Protein AF-A0A9E3VLT9-F1 (afdb_monomer_lite)

pLDDT: mean 79.25, std 14.58, range [33.59, 95.88]

Foldseek 3Di:
DDDDPPPPPPVVLVLVLLVVLCVVLVFDSVLLVLLLCLQCVPPVPQREDALVVSVLSSQLSCLAPDPDDSLVVCVVRNHFFLLSSLSSVVSCVVSVSHPYHDVHDSCVSPPCDGSVCVVVSCVVVVRHHPPCVLLVQLVVLLVQLVVQLVCCVVVVDP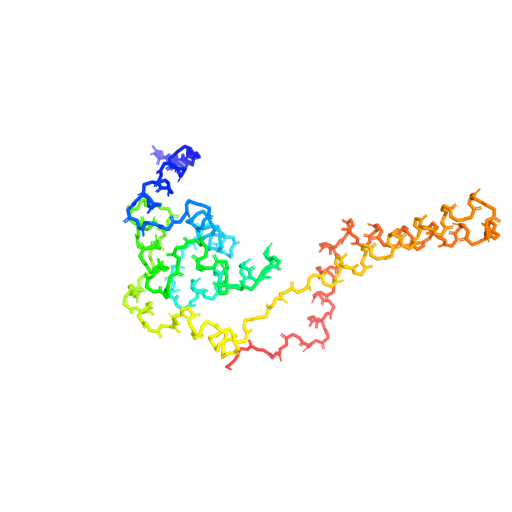VVSNVVSVVSNVSSVCSVVCVVVVVVVVVVVCVVVVVPPDDDD

Secondary structure (DSSP, 8-state):
----------HHHHHHHHHHHHHHH---HHHHHHHHHHHHHHTTT--EE-HHHHHHHHHHHHHHH-SS-HHHHHHHTT--BHHHHHHHHHHHHHTTSSEEPTT--GGGGTTS-BTTTHHHHHHHTT------HHHHHHHHHHHHHHHHHHHHHTTSS-HHHHHHHHHHHHHHHHHHHHHHHHHHHHHHHHHHTTTT-----

Sequence (201 aa):
MSTEDTDNKDPNRTIKAWAEISDRTGIKFKMVRHIHRSIIRERKKEVKVNSKNASNLIIIDLLNNDNGAVKNILSHNGITSSNDFGNVIRLLCEKGLLLREEGDDYDDFNGLFNLDTIEEYIIKNNLTKDRDWFKIISNSFYYIGCAIVVLSYSIQIPNKFGLMGWIIGMIGWILLTFKSKIESKWKEILNKMGITKARTS

Structure (mmCIF, N/CA/C/O backbone):
data_AF-A0A9E3VLT9-F1
#
_entry.id   AF-A0A9E3VLT9-F1
#
loop_
_atom_site.group_PDB
_atom_site.id
_atom_site.type_symbol
_atom_site.label_atom_id
_atom_site.label_alt_id
_atom_site.label_comp_id
_atom_site.label_asym_id
_atom_site.label_entity_id
_atom_site.label_seq_id
_atom_site.pdbx_PDB_ins_code
_atom_site.Cartn_x
_atom_site.Cartn_y
_atom_site.Cartn_z
_atom_site.occupancy
_atom_site.B_iso_or_equiv
_atom_site.auth_seq_id
_atom_site.auth_comp_id
_atom_site.auth_asym_id
_atom_site.auth_atom_id
_atom_site.pdbx_PDB_model_num
ATOM 1 N N . MET A 1 1 ? 12.087 -19.753 35.008 1.00 33.59 1 MET A N 1
ATOM 2 C CA . MET A 1 1 ? 11.272 -20.974 34.829 1.00 33.59 1 MET A CA 1
ATOM 3 C C . MET A 1 1 ? 9.840 -20.495 34.604 1.00 33.59 1 MET A C 1
ATOM 5 O O . MET A 1 1 ? 9.150 -20.195 35.561 1.00 33.59 1 MET A O 1
ATOM 9 N N . SER A 1 2 ? 9.599 -19.886 33.441 1.00 37.06 2 SER A N 1
ATOM 10 C CA . SER A 1 2 ? 9.098 -20.487 32.187 1.00 37.06 2 SER A CA 1
ATOM 11 C C . SER A 1 2 ? 7.572 -20.582 32.165 1.00 37.06 2 SER A C 1
ATOM 13 O O . SER A 1 2 ? 7.001 -21.515 32.715 1.00 37.06 2 SER A O 1
ATOM 15 N N . THR A 1 3 ? 6.955 -19.625 31.481 1.00 34.03 3 THR A N 1
ATOM 16 C CA . THR A 1 3 ? 5.813 -19.830 30.575 1.00 34.03 3 THR A CA 1
ATOM 17 C C . THR A 1 3 ? 6.023 -18.807 29.453 1.00 34.03 3 THR A C 1
ATOM 19 O O . THR A 1 3 ? 5.783 -17.625 29.623 1.00 34.03 3 THR A O 1
ATOM 22 N N . GLU A 1 4 ? 6.913 -19.108 28.508 1.00 35.84 4 GLU A N 1
ATOM 23 C CA . GLU A 1 4 ? 6.498 -19.494 27.151 1.00 35.84 4 GLU A CA 1
ATOM 24 C C . GLU A 1 4 ? 5.461 -18.529 26.553 1.00 35.84 4 GLU A C 1
ATOM 26 O O . GLU A 1 4 ? 4.288 -18.865 26.391 1.00 35.84 4 GLU A O 1
ATOM 31 N N . ASP A 1 5 ? 5.943 -17.342 26.166 1.00 34.38 5 ASP A N 1
ATOM 32 C CA . ASP A 1 5 ? 5.364 -16.519 25.102 1.00 34.38 5 ASP A CA 1
ATOM 33 C C . ASP A 1 5 ? 5.386 -17.322 23.797 1.00 34.38 5 ASP A C 1
ATOM 35 O O . ASP A 1 5 ? 6.266 -17.203 22.940 1.00 34.38 5 ASP A O 1
ATOM 39 N N . THR A 1 6 ? 4.407 -18.206 23.659 1.00 37.56 6 THR A N 1
ATOM 40 C CA . THR A 1 6 ? 4.071 -18.818 22.384 1.00 37.56 6 THR A CA 1
ATOM 41 C C . THR A 1 6 ? 3.370 -17.755 21.545 1.00 37.56 6 THR A C 1
ATOM 43 O O . THR A 1 6 ? 2.146 -17.643 21.518 1.00 37.56 6 THR A O 1
ATOM 46 N N . ASP A 1 7 ? 4.187 -16.959 20.847 1.00 40.97 7 ASP A N 1
ATOM 47 C CA . ASP A 1 7 ? 3.833 -16.114 19.701 1.00 40.97 7 ASP A CA 1
ATOM 48 C C . ASP A 1 7 ? 3.322 -17.030 18.567 1.00 40.97 7 ASP A C 1
ATOM 50 O O . ASP A 1 7 ? 3.965 -17.254 17.539 1.00 40.97 7 ASP A O 1
ATOM 54 N N . ASN A 1 8 ? 2.172 -17.666 18.805 1.00 41.34 8 ASN A N 1
ATOM 55 C CA . ASN A 1 8 ? 1.509 -18.574 17.890 1.00 41.34 8 ASN A CA 1
ATOM 56 C C . ASN A 1 8 ? 0.770 -17.721 16.857 1.00 41.34 8 ASN A C 1
ATOM 58 O O . ASN A 1 8 ? -0.439 -17.485 16.934 1.00 41.34 8 ASN A O 1
ATOM 62 N N . LYS A 1 9 ? 1.539 -17.196 15.899 1.00 56.19 9 LYS A N 1
ATOM 63 C CA . LYS A 1 9 ? 1.033 -16.564 14.678 1.00 56.19 9 LYS A CA 1
ATOM 64 C C . LYS A 1 9 ? 0.402 -17.627 13.796 1.00 56.19 9 LYS A C 1
ATOM 66 O O . LYS A 1 9 ? 0.958 -17.981 12.763 1.00 56.19 9 LYS A O 1
ATOM 71 N N . ASP A 1 10 ? -0.751 -18.136 14.210 1.00 63.75 10 ASP A N 1
ATOM 72 C CA . ASP A 1 10 ? -1.577 -18.986 13.371 1.00 63.75 10 ASP A CA 1
ATOM 73 C C . ASP A 1 10 ? -2.076 -18.143 12.179 1.00 63.75 10 ASP A C 1
ATOM 75 O O . ASP A 1 10 ? -2.913 -17.247 12.364 1.00 63.75 10 ASP A O 1
ATOM 79 N N . PRO A 1 11 ? -1.579 -18.380 10.949 1.00 67.12 11 PRO A N 1
ATOM 80 C CA . PRO A 1 11 ? -2.023 -17.634 9.777 1.00 67.12 11 PRO A CA 1
ATOM 81 C C . PRO A 1 11 ? -3.530 -17.799 9.538 1.00 67.12 11 PRO A C 1
ATOM 83 O O . PRO A 1 11 ? -4.159 -16.886 8.995 1.00 67.12 11 PRO A O 1
ATOM 86 N N . ASN A 1 12 ? -4.137 -18.897 10.004 1.00 79.06 12 ASN A N 1
ATOM 87 C CA . ASN A 1 12 ? -5.578 -19.109 9.908 1.00 79.06 12 ASN A CA 1
ATOM 88 C C . ASN A 1 12 ? -6.357 -18.171 10.833 1.00 79.06 12 ASN A C 1
ATOM 90 O O . ASN A 1 12 ? -7.417 -17.681 10.441 1.00 79.06 12 ASN A O 1
ATOM 94 N N . ARG A 1 13 ? -5.823 -17.841 12.017 1.00 82.25 13 ARG A N 1
ATOM 95 C CA . ARG A 1 13 ? -6.435 -16.861 12.930 1.00 82.25 13 ARG A CA 1
ATOM 96 C C . ARG A 1 13 ? -6.480 -15.473 12.297 1.00 82.25 13 ARG A C 1
ATOM 98 O O . ARG A 1 13 ? -7.516 -14.811 12.341 1.00 82.25 13 ARG A O 1
ATOM 105 N N . THR A 1 14 ? -5.383 -15.041 11.679 1.00 86.81 14 THR A N 1
ATOM 106 C CA . THR A 1 14 ? -5.306 -13.733 11.016 1.00 86.81 14 THR A CA 1
ATOM 107 C C . THR A 1 14 ? -6.243 -13.652 9.808 1.00 86.81 14 THR A C 1
ATOM 109 O O . THR A 1 14 ? -6.966 -12.670 9.658 1.00 86.81 14 THR A O 1
ATOM 112 N N . ILE A 1 15 ? -6.285 -14.695 8.973 1.00 91.19 15 ILE A N 1
ATOM 113 C CA . ILE A 1 15 ? -7.184 -14.751 7.810 1.00 91.19 15 ILE A CA 1
ATOM 114 C C . ILE A 1 15 ? -8.651 -14.738 8.252 1.00 91.19 15 ILE A C 1
ATOM 116 O O . ILE A 1 15 ? -9.445 -13.982 7.694 1.00 91.19 15 ILE A O 1
ATOM 120 N N . LYS A 1 16 ? -9.008 -15.521 9.279 1.00 91.25 16 LYS A N 1
ATOM 121 C CA . LYS A 1 16 ? -10.369 -15.555 9.829 1.00 91.25 16 LYS A CA 1
ATOM 122 C C . LYS A 1 16 ? -10.794 -14.189 10.367 1.00 91.25 16 LYS A C 1
ATOM 124 O O . LYS A 1 16 ? -11.903 -13.745 10.090 1.00 91.25 16 LYS A O 1
ATOM 129 N N . ALA A 1 17 ? -9.903 -13.502 11.081 1.00 91.56 17 ALA A N 1
ATOM 130 C CA . ALA A 1 17 ? -10.162 -12.155 11.572 1.00 91.56 17 ALA A CA 1
ATOM 131 C C . ALA A 1 17 ? -10.375 -11.154 10.424 1.00 91.56 17 ALA A C 1
ATOM 133 O O . ALA A 1 17 ? -11.314 -10.368 10.476 1.00 91.56 17 ALA A O 1
ATOM 134 N N . TRP A 1 18 ? -9.564 -11.198 9.362 1.00 94.38 18 TRP A N 1
ATOM 135 C CA . TRP A 1 18 ? -9.771 -10.325 8.200 1.00 94.38 18 TRP A CA 1
ATOM 136 C C . TRP A 1 18 ? -11.098 -10.590 7.483 1.00 94.38 18 TRP A C 1
ATOM 138 O O . TRP A 1 18 ? -11.736 -9.639 7.039 1.00 94.38 18 TRP A O 1
ATOM 148 N N . ALA A 1 19 ? -11.511 -11.856 7.370 1.00 94.50 19 ALA A N 1
ATOM 149 C CA . ALA A 1 19 ? -12.804 -12.219 6.792 1.00 94.50 19 ALA A CA 1
ATOM 150 C C . ALA A 1 19 ? -13.960 -11.651 7.625 1.00 94.50 19 ALA A C 1
ATOM 152 O O . ALA A 1 19 ? -14.805 -10.943 7.093 1.00 94.50 19 ALA A O 1
ATOM 153 N N . GLU A 1 20 ? -13.926 -11.836 8.945 1.00 95.06 20 GLU A N 1
ATOM 154 C CA . GLU A 1 20 ? -14.963 -11.308 9.838 1.00 95.06 20 GLU A CA 1
ATOM 155 C C . GLU A 1 20 ? -15.053 -9.772 9.798 1.00 95.06 20 GLU A C 1
ATOM 157 O O . GLU A 1 20 ? -16.143 -9.205 9.831 1.00 95.06 20 GLU A O 1
ATOM 162 N N . ILE A 1 21 ? -13.913 -9.080 9.700 1.00 95.06 21 ILE A N 1
ATOM 163 C CA . ILE A 1 21 ? -13.879 -7.618 9.550 1.00 95.06 21 ILE A CA 1
ATOM 164 C C . ILE A 1 21 ? -14.471 -7.199 8.205 1.00 95.06 21 ILE A C 1
ATOM 166 O O . ILE A 1 21 ? -15.247 -6.244 8.159 1.00 95.06 21 ILE A O 1
ATOM 170 N N . SER A 1 22 ? -14.133 -7.913 7.128 1.00 95.88 22 SER A N 1
ATOM 171 C CA . SER A 1 22 ? -14.688 -7.676 5.793 1.00 95.88 22 SER A CA 1
ATOM 172 C C . SER A 1 22 ? -16.212 -7.791 5.804 1.00 95.88 22 SER A C 1
ATOM 174 O O . SER A 1 22 ? -16.894 -6.905 5.296 1.00 95.88 22 SER A O 1
ATOM 176 N N . ASP A 1 23 ? -16.744 -8.838 6.434 1.00 94.50 23 ASP A N 1
ATOM 177 C CA . ASP A 1 23 ? -18.187 -9.079 6.521 1.00 94.50 23 ASP A CA 1
ATOM 178 C C . ASP A 1 23 ? -18.898 -8.010 7.364 1.00 94.50 23 ASP A C 1
ATOM 180 O O . ASP A 1 23 ? -19.980 -7.550 7.007 1.00 94.50 23 ASP A O 1
ATOM 184 N N . ARG A 1 24 ? -18.278 -7.565 8.466 1.00 95.06 24 ARG A N 1
ATOM 185 C CA . ARG A 1 24 ? -18.849 -6.548 9.367 1.00 95.06 24 ARG A CA 1
ATOM 186 C C . ARG A 1 24 ? -18.861 -5.138 8.789 1.00 95.06 24 ARG A C 1
ATOM 188 O O . ARG A 1 24 ? -19.743 -4.356 9.123 1.00 95.06 24 ARG A O 1
ATOM 195 N N . THR A 1 25 ? -17.849 -4.793 8.002 1.00 93.31 25 THR A N 1
ATOM 196 C CA . THR A 1 25 ? -17.648 -3.422 7.505 1.00 93.31 25 THR A CA 1
ATOM 197 C C . THR A 1 25 ? -18.114 -3.233 6.066 1.00 93.31 25 THR A C 1
ATOM 199 O O . THR A 1 25 ? -18.245 -2.100 5.620 1.00 93.31 25 THR A O 1
ATOM 202 N N . GLY A 1 26 ? -18.328 -4.318 5.316 1.00 93.00 26 GLY A N 1
ATOM 203 C CA . GLY A 1 26 ? -18.558 -4.263 3.870 1.00 93.00 26 GLY A CA 1
ATOM 204 C C . GLY A 1 26 ? -17.300 -3.929 3.052 1.00 93.00 26 GLY A C 1
ATOM 205 O O . GLY A 1 26 ? -17.353 -3.901 1.821 1.00 93.00 26 GLY A O 1
ATOM 206 N N . ILE A 1 27 ? -16.155 -3.710 3.707 1.00 95.62 27 ILE A N 1
ATOM 207 C CA . ILE A 1 27 ? -14.870 -3.421 3.065 1.00 95.62 27 ILE A CA 1
ATOM 208 C C . ILE A 1 27 ? -14.273 -4.729 2.573 1.00 95.62 27 ILE A C 1
ATOM 210 O O . ILE A 1 27 ? -14.155 -5.689 3.328 1.00 95.62 27 ILE A O 1
ATOM 214 N N . LYS A 1 28 ? -13.834 -4.779 1.314 1.00 95.62 28 LYS A N 1
ATOM 215 C CA . LYS A 1 28 ? -13.320 -6.020 0.718 1.00 95.62 28 LYS A CA 1
ATOM 216 C C . LYS A 1 28 ? -12.153 -6.595 1.524 1.00 95.62 28 LYS A C 1
ATOM 218 O O . LYS A 1 28 ? -11.192 -5.894 1.838 1.00 95.62 28 LYS A O 1
ATOM 223 N N . PHE A 1 29 ? -12.150 -7.916 1.707 1.00 94.50 29 PHE A N 1
ATOM 224 C CA . PHE A 1 29 ? -11.078 -8.678 2.364 1.00 94.50 29 PHE A CA 1
ATOM 225 C C . PHE A 1 29 ? -9.656 -8.274 1.936 1.00 94.50 29 PHE A C 1
ATOM 227 O O . PHE A 1 29 ? -8.751 -8.154 2.765 1.00 94.50 29 PHE A O 1
ATOM 234 N N . LYS A 1 30 ? -9.439 -8.039 0.632 1.00 92.62 30 LYS A N 1
ATOM 235 C CA . LYS A 1 30 ? -8.132 -7.611 0.104 1.00 92.62 30 LYS A CA 1
ATOM 236 C C . LYS A 1 30 ? -7.670 -6.281 0.709 1.00 92.62 30 LYS A C 1
ATOM 238 O O . LYS A 1 30 ? -6.481 -6.144 0.984 1.00 92.62 30 LYS A O 1
ATOM 243 N N . MET A 1 31 ? -8.592 -5.353 0.948 1.00 94.50 31 MET A N 1
ATOM 244 C CA . MET A 1 31 ? -8.311 -4.047 1.536 1.00 94.50 31 MET A CA 1
ATOM 245 C C . MET A 1 31 ? -8.065 -4.134 3.040 1.00 94.50 31 MET A C 1
ATOM 247 O O . MET A 1 31 ? -7.114 -3.534 3.525 1.00 94.50 31 MET A O 1
ATOM 251 N N . VAL A 1 32 ? -8.823 -4.959 3.770 1.00 94.06 32 VAL A N 1
ATOM 252 C CA . VAL A 1 32 ? -8.552 -5.236 5.196 1.00 94.06 32 VAL A CA 1
ATOM 253 C C . VAL A 1 32 ? -7.136 -5.797 5.376 1.00 94.06 32 VAL A C 1
ATOM 255 O O . VAL A 1 32 ? -6.355 -5.324 6.205 1.00 94.06 32 VAL A O 1
ATOM 258 N N . ARG A 1 33 ? -6.766 -6.769 4.532 1.00 93.38 33 ARG A N 1
ATOM 259 C CA . ARG A 1 33 ? -5.410 -7.326 4.479 1.00 93.38 33 ARG A CA 1
ATOM 260 C C . ARG A 1 33 ? -4.363 -6.269 4.131 1.00 93.38 33 ARG A C 1
ATOM 262 O O . ARG A 1 33 ? -3.262 -6.329 4.679 1.00 93.38 33 ARG A O 1
ATOM 269 N N . HIS A 1 34 ? -4.669 -5.371 3.195 1.00 91.50 34 HIS A N 1
ATOM 270 C CA . HIS A 1 34 ? -3.777 -4.283 2.803 1.00 91.50 34 HIS A CA 1
ATOM 271 C C . HIS A 1 34 ? -3.521 -3.360 3.998 1.00 91.50 34 HIS A C 1
ATOM 273 O O . HIS A 1 34 ? -2.385 -3.303 4.447 1.00 91.50 34 HIS A O 1
ATOM 279 N N . ILE A 1 35 ? -4.572 -2.799 4.607 1.00 91.44 35 ILE A N 1
ATOM 280 C CA . ILE A 1 35 ? -4.502 -1.911 5.782 1.00 91.44 35 ILE A CA 1
ATOM 281 C C . ILE A 1 35 ? -3.614 -2.500 6.884 1.00 91.44 35 ILE A C 1
ATOM 283 O O . ILE A 1 35 ? -2.655 -1.875 7.332 1.00 91.44 35 ILE A O 1
ATOM 287 N N . HIS A 1 36 ? -3.880 -3.746 7.275 1.00 90.25 36 HIS A N 1
ATOM 288 C CA . HIS A 1 36 ? -3.092 -4.433 8.295 1.00 90.25 36 HIS A CA 1
ATOM 289 C C . HIS A 1 36 ? -1.606 -4.564 7.911 1.00 90.25 36 HIS A C 1
ATOM 291 O O . HIS A 1 36 ? -0.715 -4.376 8.741 1.00 90.25 36 HIS A O 1
ATOM 297 N N . ARG A 1 37 ? -1.311 -4.887 6.645 1.00 88.31 37 ARG A N 1
ATOM 298 C CA . ARG A 1 37 ? 0.068 -5.037 6.156 1.00 88.31 37 ARG A CA 1
ATOM 299 C C . ARG A 1 37 ? 0.804 -3.708 6.057 1.00 88.31 37 ARG A C 1
ATOM 301 O O . ARG A 1 37 ? 1.975 -3.681 6.431 1.00 88.31 37 ARG A O 1
ATOM 308 N N . SER A 1 38 ? 0.147 -2.653 5.582 1.00 87.56 38 SER A N 1
ATOM 309 C CA . SER A 1 38 ? 0.736 -1.316 5.462 1.00 87.56 38 SER A CA 1
ATOM 310 C C . SER A 1 38 ? 1.183 -0.803 6.833 1.00 87.56 38 SER A C 1
ATOM 312 O O . SER A 1 38 ? 2.276 -0.263 6.965 1.00 87.56 38 SER A O 1
ATOM 314 N N . ILE A 1 39 ? 0.398 -1.078 7.880 1.00 83.56 39 ILE A N 1
ATOM 315 C CA . ILE A 1 39 ? 0.723 -0.685 9.255 1.00 83.56 39 ILE A CA 1
ATOM 316 C C . ILE A 1 39 ? 1.858 -1.551 9.849 1.00 83.56 39 ILE A C 1
ATOM 318 O O . ILE A 1 39 ? 2.788 -1.023 10.460 1.00 83.56 39 ILE A O 1
ATOM 322 N N . ILE A 1 40 ? 1.831 -2.880 9.668 1.00 81.06 40 ILE A N 1
ATOM 323 C CA . ILE A 1 40 ? 2.854 -3.779 10.246 1.00 81.06 40 ILE A CA 1
ATOM 324 C C . ILE A 1 40 ? 4.226 -3.627 9.580 1.00 81.06 40 ILE A C 1
ATOM 326 O O . ILE A 1 40 ? 5.247 -3.757 10.261 1.00 81.06 40 ILE A O 1
ATOM 330 N N . ARG A 1 41 ? 4.271 -3.394 8.260 1.00 74.25 41 ARG A N 1
ATOM 331 C CA . ARG A 1 41 ? 5.518 -3.354 7.475 1.00 74.25 41 ARG A CA 1
ATOM 332 C C . ARG A 1 41 ? 6.497 -2.295 7.994 1.00 74.25 41 ARG A C 1
ATOM 334 O O . ARG A 1 41 ? 7.695 -2.560 8.015 1.00 74.25 41 ARG A O 1
ATOM 341 N N . GLU A 1 42 ? 5.994 -1.158 8.462 1.00 65.12 42 GLU A N 1
ATOM 342 C CA . GLU A 1 42 ? 6.823 -0.041 8.930 1.00 65.12 42 GLU A CA 1
ATOM 343 C C . GLU A 1 42 ? 7.278 -0.160 10.395 1.00 65.12 42 GLU A C 1
ATOM 345 O O . GLU A 1 42 ? 8.323 0.372 10.761 1.00 65.12 42 GLU A O 1
ATOM 350 N N . ARG A 1 43 ? 6.563 -0.899 11.259 1.00 59.91 43 ARG A N 1
ATOM 351 C CA . ARG A 1 43 ? 6.785 -0.846 12.722 1.00 59.91 43 ARG A CA 1
ATOM 352 C C . ARG A 1 43 ? 7.451 -2.076 13.369 1.00 59.91 43 ARG A C 1
ATOM 354 O O . ARG A 1 43 ? 7.235 -2.329 14.546 1.00 59.91 43 ARG A O 1
ATOM 361 N N . LYS A 1 44 ? 8.276 -2.852 12.645 1.00 56.94 44 LYS A N 1
ATOM 362 C CA . LYS A 1 44 ? 9.162 -3.928 13.189 1.00 56.94 44 LYS A CA 1
ATOM 363 C C . LYS A 1 44 ? 8.585 -4.748 14.377 1.00 56.94 44 LYS A C 1
ATOM 365 O O . LYS A 1 44 ? 9.312 -5.074 15.307 1.00 56.94 44 LYS A O 1
ATOM 370 N N . LYS A 1 45 ? 7.312 -5.157 14.290 1.00 51.41 45 LYS A N 1
ATOM 371 C CA . LYS A 1 45 ? 6.552 -5.961 15.278 1.00 51.41 45 LYS A CA 1
ATOM 372 C C . LYS A 1 45 ? 6.019 -5.251 16.538 1.00 51.41 45 LYS A C 1
ATOM 374 O O . LYS A 1 45 ? 5.234 -5.884 17.231 1.00 51.41 45 LYS A O 1
ATOM 379 N N . GLU A 1 46 ? 6.310 -3.976 16.788 1.00 49.59 46 GLU A N 1
ATOM 380 C CA . GLU A 1 46 ? 5.633 -3.189 17.836 1.00 49.59 46 GLU A CA 1
ATOM 381 C C . GLU A 1 46 ? 4.762 -2.122 17.184 1.00 49.59 46 GLU A C 1
ATOM 383 O O . GLU A 1 46 ? 5.178 -1.001 16.883 1.00 49.59 46 GLU A O 1
ATOM 388 N N . VAL A 1 47 ? 3.530 -2.522 16.877 1.00 54.25 47 VAL A N 1
ATOM 389 C CA . VAL A 1 47 ? 2.608 -1.667 16.147 1.00 54.25 47 VAL A CA 1
ATOM 390 C C . VAL A 1 47 ? 1.811 -0.857 17.124 1.00 54.25 47 VAL A C 1
ATOM 392 O O . VAL A 1 47 ? 0.855 -1.327 17.715 1.00 54.25 47 VAL A O 1
ATOM 395 N N . LYS A 1 48 ? 2.238 0.374 17.235 1.00 60.34 48 LYS A N 1
ATOM 396 C CA . LYS A 1 48 ? 1.630 1.424 17.999 1.00 60.34 48 LYS A CA 1
ATOM 397 C C . LYS A 1 48 ? 0.894 2.314 16.978 1.00 60.34 48 LYS A C 1
ATOM 399 O O . LYS A 1 48 ? 1.493 2.707 15.975 1.00 60.34 48 LYS A O 1
ATOM 404 N N . VAL A 1 49 ? -0.420 2.480 17.099 1.00 60.34 49 VAL A N 1
ATOM 405 C CA . VAL A 1 49 ? -1.239 3.176 16.090 1.00 60.34 49 VAL A CA 1
ATOM 406 C C . VAL A 1 49 ? -1.417 4.638 16.498 1.00 60.34 49 VAL A C 1
ATOM 408 O O . VAL A 1 49 ? -1.707 4.914 17.649 1.00 60.34 49 VAL A O 1
ATOM 411 N N . ASN A 1 50 ? -1.208 5.547 15.544 1.00 68.88 50 ASN A N 1
ATOM 412 C CA . ASN A 1 50 ? -1.701 6.920 15.588 1.00 68.88 50 ASN A CA 1
ATOM 413 C C . ASN A 1 50 ? -2.509 7.112 14.305 1.00 68.88 50 ASN A C 1
ATOM 415 O O . ASN A 1 50 ? -1.987 6.860 13.214 1.00 68.88 50 ASN A O 1
ATOM 419 N N . SER A 1 51 ? -3.761 7.521 14.430 1.00 67.94 51 SER A N 1
ATOM 420 C CA . SER A 1 51 ? -4.726 7.785 13.350 1.00 67.94 51 SER A CA 1
ATOM 421 C C . SER A 1 51 ? -4.178 8.465 12.080 1.00 67.94 51 SER A C 1
ATOM 423 O O . SER A 1 51 ? -4.333 7.952 10.960 1.00 67.94 51 SER A O 1
ATOM 425 N N . LYS A 1 52 ? -3.481 9.597 12.235 1.00 70.12 52 LYS A N 1
ATOM 426 C CA . LYS A 1 52 ? -2.885 10.368 11.134 1.00 70.12 52 LYS A CA 1
ATOM 427 C C . LYS A 1 52 ? -1.758 9.586 10.469 1.00 70.12 52 LYS A C 1
ATOM 429 O O . LYS A 1 52 ? -1.669 9.535 9.242 1.00 70.12 52 LYS A O 1
ATOM 434 N N . ASN A 1 53 ? -0.922 8.936 11.273 1.00 79.94 53 ASN A N 1
ATOM 435 C CA . ASN A 1 53 ? 0.176 8.121 10.763 1.00 79.94 53 ASN A CA 1
ATOM 436 C C . ASN A 1 53 ? -0.347 6.872 10.044 1.00 79.94 53 ASN A C 1
ATOM 438 O O . ASN A 1 53 ? 0.132 6.555 8.962 1.00 79.94 53 ASN A O 1
ATOM 442 N N . ALA A 1 54 ? -1.357 6.197 10.590 1.00 85.25 54 ALA A N 1
ATOM 443 C CA . ALA A 1 54 ? -1.946 5.007 9.988 1.00 85.25 54 ALA A CA 1
ATOM 444 C C . ALA A 1 54 ? -2.574 5.319 8.625 1.00 85.25 54 ALA A C 1
ATOM 446 O O . ALA A 1 54 ? -2.287 4.624 7.653 1.00 85.25 54 ALA A O 1
ATOM 447 N N . SER A 1 55 ? -3.353 6.401 8.532 1.00 88.75 55 SER A N 1
ATOM 448 C CA . SER A 1 55 ? -3.950 6.844 7.266 1.00 88.75 55 SER A CA 1
ATOM 449 C C . SER A 1 55 ? -2.879 7.144 6.215 1.00 88.75 55 SER A C 1
ATOM 451 O O . SER A 1 55 ? -2.946 6.619 5.106 1.00 88.75 55 SER A O 1
ATOM 453 N N . ASN A 1 56 ? -1.833 7.895 6.577 1.00 89.06 56 ASN A N 1
ATOM 454 C CA . ASN A 1 56 ? -0.714 8.178 5.675 1.00 89.06 56 ASN A CA 1
ATOM 455 C C . ASN A 1 56 ? -0.013 6.900 5.196 1.00 89.06 56 ASN A C 1
ATOM 457 O O . ASN A 1 56 ? 0.258 6.765 4.005 1.00 89.06 56 ASN A O 1
ATOM 461 N N . LEU A 1 57 ? 0.252 5.951 6.098 1.00 87.56 57 LEU A N 1
ATOM 462 C CA . LEU A 1 57 ? 0.910 4.687 5.763 1.00 87.56 57 LEU A CA 1
ATOM 463 C C . LEU A 1 57 ? 0.095 3.850 4.777 1.00 87.56 57 LEU A C 1
ATOM 465 O O . LEU A 1 57 ? 0.649 3.329 3.812 1.00 87.56 57 LEU A O 1
ATOM 469 N N . ILE A 1 58 ? -1.216 3.747 4.996 1.00 90.44 58 ILE A N 1
ATOM 470 C CA . ILE A 1 58 ? -2.120 3.015 4.104 1.00 90.44 58 ILE A CA 1
ATOM 471 C C . ILE A 1 58 ? -2.129 3.673 2.720 1.00 90.44 58 ILE A C 1
ATOM 473 O O . ILE A 1 58 ? -1.941 2.995 1.714 1.00 90.44 58 ILE A O 1
ATOM 477 N N . ILE A 1 59 ? -2.297 4.997 2.651 1.00 91.25 59 ILE A N 1
ATOM 478 C CA . ILE A 1 59 ? -2.354 5.716 1.371 1.00 91.25 59 ILE A CA 1
ATOM 479 C C . ILE A 1 59 ? -1.015 5.651 0.619 1.00 91.25 59 ILE A C 1
ATOM 481 O O . ILE A 1 59 ? -1.012 5.440 -0.593 1.00 91.25 59 ILE A O 1
ATOM 485 N N . ILE A 1 60 ? 0.123 5.771 1.309 1.00 88.69 60 ILE A N 1
ATOM 486 C CA . ILE A 1 60 ? 1.452 5.603 0.697 1.00 88.69 60 ILE A CA 1
ATOM 487 C C . ILE A 1 60 ? 1.617 4.186 0.133 1.00 88.69 60 ILE A C 1
ATOM 489 O O . ILE A 1 60 ? 2.108 4.020 -0.985 1.00 88.69 60 ILE A O 1
ATOM 493 N N . ASP A 1 61 ? 1.194 3.156 0.867 1.00 88.06 61 ASP A N 1
ATOM 494 C CA . ASP A 1 61 ? 1.310 1.768 0.412 1.00 88.06 61 ASP A CA 1
ATOM 495 C C . ASP A 1 61 ? 0.408 1.491 -0.808 1.00 88.06 61 ASP A C 1
ATOM 497 O O . ASP A 1 61 ? 0.829 0.770 -1.717 1.00 88.06 61 ASP A O 1
ATOM 501 N N . LEU A 1 62 ? -0.768 2.126 -0.901 1.00 90.19 62 LEU A N 1
ATOM 502 C CA . LEU A 1 62 ? -1.604 2.115 -2.112 1.00 90.19 62 LEU A CA 1
ATOM 503 C C . LEU A 1 62 ? -0.901 2.798 -3.292 1.00 90.19 62 LEU A C 1
ATOM 505 O O . LEU A 1 62 ? -0.823 2.225 -4.378 1.00 90.19 62 LEU A O 1
ATOM 509 N N . LEU A 1 63 ? -0.335 3.994 -3.089 1.00 87.75 63 LEU A N 1
ATOM 510 C CA . LEU A 1 63 ? 0.399 4.719 -4.137 1.00 87.75 63 LEU A CA 1
ATOM 511 C C . LEU A 1 63 ? 1.581 3.899 -4.682 1.00 87.75 63 LEU A C 1
ATOM 513 O O . LEU A 1 63 ? 1.867 3.922 -5.885 1.00 87.75 63 LEU A O 1
ATOM 517 N N . ASN A 1 64 ? 2.267 3.170 -3.801 1.00 82.62 64 ASN A N 1
ATOM 518 C CA . ASN A 1 64 ? 3.462 2.405 -4.137 1.00 82.62 64 ASN A CA 1
ATOM 519 C C . ASN A 1 64 ? 3.152 1.069 -4.822 1.00 82.62 64 ASN A C 1
ATOM 521 O O . ASN A 1 64 ? 3.840 0.720 -5.785 1.00 82.62 64 ASN A O 1
ATOM 525 N N . ASN A 1 65 ? 2.141 0.328 -4.356 1.00 76.69 65 ASN A N 1
ATOM 526 C CA . ASN A 1 65 ? 1.881 -1.034 -4.834 1.00 76.69 65 ASN A CA 1
ATOM 527 C C . ASN A 1 65 ? 0.835 -1.121 -5.949 1.00 76.69 65 ASN A C 1
ATOM 529 O O . ASN A 1 65 ? 0.867 -2.091 -6.708 1.00 76.69 65 ASN A O 1
ATOM 533 N N . ASP A 1 66 ? -0.056 -0.136 -6.074 1.00 74.88 66 ASP A N 1
ATOM 534 C CA . ASP A 1 66 ? -1.113 -0.157 -7.077 1.00 74.88 66 ASP A CA 1
ATOM 535 C C . ASP A 1 66 ? -0.835 0.823 -8.230 1.00 74.88 66 ASP A C 1
ATOM 537 O O . ASP A 1 66 ? -0.209 1.878 -8.086 1.00 74.88 66 ASP A O 1
ATOM 541 N N . ASN A 1 67 ? -1.292 0.446 -9.427 1.00 71.12 67 ASN A N 1
ATOM 542 C CA . ASN A 1 67 ? -1.128 1.231 -10.658 1.00 71.12 67 ASN A CA 1
ATOM 543 C C . ASN A 1 67 ? -2.363 2.091 -10.991 1.00 71.12 67 ASN A C 1
ATOM 545 O O . ASN A 1 67 ? -2.447 2.643 -12.085 1.00 71.12 67 ASN A O 1
ATOM 549 N N . GLY A 1 68 ? -3.332 2.184 -10.075 1.00 81.06 68 GLY A N 1
ATOM 550 C CA . GLY A 1 68 ? -4.573 2.939 -10.252 1.00 81.06 68 GLY A CA 1
ATOM 551 C C . GLY A 1 68 ? -4.624 4.218 -9.417 1.00 81.06 68 GLY A C 1
ATOM 552 O O . GLY A 1 68 ? -3.855 4.395 -8.476 1.00 81.06 68 GLY A O 1
ATOM 553 N N . ALA A 1 69 ? -5.570 5.101 -9.743 1.00 87.56 69 ALA A N 1
ATOM 554 C CA . ALA A 1 69 ? -5.888 6.244 -8.893 1.00 87.56 69 ALA A CA 1
ATOM 555 C C . ALA A 1 69 ? -6.375 5.755 -7.520 1.00 87.56 69 ALA A C 1
ATOM 557 O O . ALA A 1 69 ? -7.263 4.901 -7.448 1.00 87.56 69 ALA A O 1
ATOM 558 N N . VAL A 1 70 ? -5.829 6.323 -6.439 1.00 90.75 70 VAL A N 1
ATOM 559 C CA . VAL A 1 70 ? -6.178 5.951 -5.056 1.00 90.75 70 VAL A CA 1
ATOM 560 C C . VAL A 1 70 ? -7.688 6.023 -4.837 1.00 90.75 70 VAL A C 1
ATOM 562 O O . VAL A 1 70 ? -8.263 5.074 -4.314 1.00 90.75 70 VAL A O 1
ATOM 565 N N . LYS A 1 71 ? -8.350 7.074 -5.340 1.00 93.00 71 LYS A N 1
ATOM 566 C CA . LYS A 1 71 ? -9.813 7.225 -5.297 1.00 93.00 71 LYS A CA 1
ATOM 567 C C . LYS A 1 71 ? -10.549 5.989 -5.828 1.00 93.00 71 LYS A C 1
ATOM 569 O O . LYS A 1 71 ? -11.435 5.458 -5.161 1.00 93.00 71 LYS A O 1
ATOM 574 N N . ASN A 1 72 ? -10.142 5.489 -6.994 1.00 92.25 72 ASN A N 1
ATOM 575 C CA . ASN A 1 72 ? -10.770 4.327 -7.624 1.00 92.25 72 ASN A CA 1
ATOM 576 C C . ASN A 1 72 ? -10.511 3.046 -6.829 1.00 92.25 72 ASN A C 1
ATOM 578 O O . ASN A 1 72 ? -11.404 2.211 -6.705 1.00 92.25 72 ASN A O 1
ATOM 582 N N . ILE A 1 73 ? -9.307 2.891 -6.272 1.00 91.81 73 ILE A N 1
ATOM 583 C CA . ILE A 1 73 ? -8.955 1.725 -5.455 1.00 91.81 73 ILE A CA 1
ATOM 584 C C . ILE A 1 73 ? -9.778 1.716 -4.165 1.00 91.81 73 ILE A C 1
ATOM 586 O O . ILE A 1 73 ? -10.363 0.688 -3.829 1.00 91.81 73 ILE A O 1
ATOM 590 N N . LEU A 1 74 ? -9.869 2.850 -3.469 1.00 93.69 74 LEU A N 1
ATOM 591 C CA . LEU A 1 74 ? -10.656 2.989 -2.244 1.00 93.69 74 LEU A CA 1
ATOM 592 C C . LEU A 1 74 ? -12.139 2.703 -2.507 1.00 93.69 74 LEU A C 1
ATOM 594 O O . LEU A 1 74 ? -12.707 1.811 -1.875 1.00 93.69 74 LEU A O 1
ATOM 598 N N . SER A 1 75 ? -12.721 3.361 -3.514 1.00 94.06 75 SER A N 1
ATOM 599 C CA . SER A 1 75 ? -14.121 3.167 -3.904 1.00 94.06 75 SER A CA 1
ATOM 600 C C . SER A 1 75 ? -14.414 1.712 -4.283 1.00 94.06 75 SER A C 1
ATOM 602 O O . SER A 1 75 ? -15.358 1.111 -3.771 1.00 94.06 75 SER A O 1
ATOM 604 N N . HIS A 1 76 ? -13.555 1.083 -5.097 1.00 93.62 76 HIS A N 1
ATOM 605 C CA . HIS A 1 76 ? -13.715 -0.322 -5.472 1.00 93.62 76 HIS A CA 1
ATOM 606 C C . HIS A 1 76 ? -13.652 -1.269 -4.267 1.00 93.62 76 HIS A C 1
ATOM 608 O O . HIS A 1 76 ? -14.207 -2.368 -4.327 1.00 93.62 76 HIS A O 1
ATOM 614 N N . ASN A 1 77 ? -12.964 -0.886 -3.192 1.00 94.00 77 ASN A N 1
ATOM 615 C CA . ASN A 1 77 ? -12.810 -1.698 -1.991 1.00 94.00 77 ASN A CA 1
ATOM 616 C C . ASN A 1 77 ? -13.823 -1.383 -0.880 1.00 94.00 77 ASN A C 1
ATOM 618 O O . ASN A 1 77 ? -13.748 -2.019 0.170 1.00 94.00 77 ASN A O 1
ATOM 622 N N . GLY A 1 78 ? -14.778 -0.480 -1.120 1.00 92.44 78 GLY A N 1
ATOM 623 C CA . GLY A 1 78 ? -15.804 -0.108 -0.143 1.00 92.44 78 GLY A CA 1
ATOM 624 C C . GLY A 1 78 ? -15.339 0.921 0.890 1.00 92.44 78 GLY A C 1
ATOM 625 O O . GLY A 1 78 ? -15.971 1.050 1.928 1.00 92.44 78 GLY A O 1
ATOM 626 N N . ILE A 1 79 ? -14.244 1.641 0.625 1.00 94.00 79 ILE A N 1
ATOM 627 C CA . ILE A 1 79 ? -13.792 2.760 1.457 1.00 94.00 79 ILE A CA 1
ATOM 628 C C 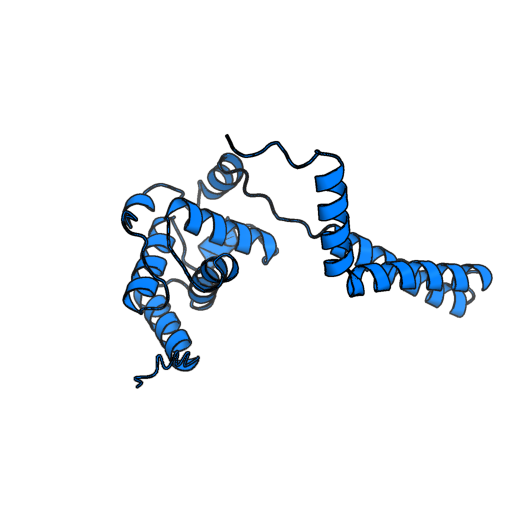. ILE A 1 79 ? -14.361 4.055 0.885 1.00 94.00 79 ILE A C 1
ATOM 630 O O . ILE A 1 79 ? -14.080 4.406 -0.261 1.00 94.00 79 ILE A O 1
ATOM 634 N N . THR A 1 80 ? -15.124 4.771 1.699 1.00 94.12 80 THR A N 1
ATOM 635 C CA . THR A 1 80 ? -15.766 6.050 1.371 1.00 94.12 80 THR A CA 1
ATOM 636 C C . THR A 1 80 ? -15.142 7.234 2.106 1.00 94.12 80 THR A C 1
ATOM 638 O O . THR A 1 80 ? -15.154 8.359 1.600 1.00 94.12 80 THR A O 1
ATOM 641 N N . SER A 1 81 ? -14.559 6.987 3.280 1.00 93.69 81 SER A N 1
ATOM 642 C CA . SER A 1 81 ? -13.960 8.015 4.130 1.00 93.69 81 SER A CA 1
ATOM 643 C C . SER A 1 81 ? -12.841 7.474 5.017 1.00 93.69 81 SER A C 1
ATOM 645 O O . SER A 1 81 ? -12.646 6.264 5.142 1.00 93.69 81 SER A O 1
ATOM 647 N N . SER A 1 82 ? -12.115 8.374 5.679 1.00 91.75 82 SER A N 1
ATOM 648 C CA . SER A 1 82 ? -11.132 8.015 6.704 1.00 91.75 82 SER A CA 1
ATOM 649 C C . SER A 1 82 ? -11.737 7.258 7.894 1.00 91.75 82 SER A C 1
ATOM 651 O O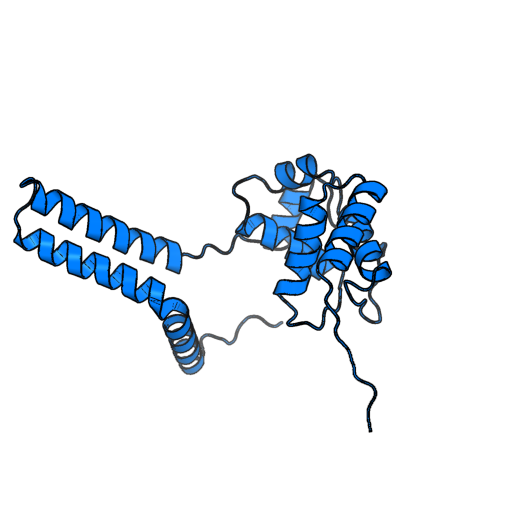 . SER A 1 82 ? -11.037 6.467 8.526 1.00 91.75 82 SER A O 1
ATOM 653 N N . ASN A 1 83 ? -13.039 7.407 8.155 1.00 91.81 83 ASN A N 1
ATOM 654 C CA . ASN A 1 83 ? -13.737 6.667 9.213 1.00 91.81 83 ASN A CA 1
ATOM 655 C C . ASN A 1 83 ? -13.767 5.165 8.935 1.00 91.81 83 ASN A C 1
ATOM 657 O O . ASN A 1 83 ? -13.725 4.359 9.863 1.00 91.81 83 ASN A O 1
ATOM 661 N N . ASP A 1 84 ? -13.776 4.772 7.662 1.00 92.94 84 ASP A N 1
ATOM 662 C CA . ASP A 1 84 ? -13.724 3.366 7.273 1.00 92.94 84 ASP A CA 1
ATOM 663 C C . ASP A 1 84 ? -12.365 2.748 7.628 1.00 92.94 84 ASP A C 1
ATOM 665 O O . ASP A 1 84 ? -12.301 1.605 8.086 1.00 92.94 84 ASP A O 1
ATOM 669 N N . PHE A 1 85 ? -11.275 3.520 7.519 1.00 91.06 85 PHE A N 1
ATOM 670 C CA . PHE A 1 85 ? -9.970 3.099 8.039 1.00 91.06 85 PHE A CA 1
ATOM 671 C C . PHE A 1 85 ? -10.001 2.954 9.556 1.00 91.06 85 PHE A C 1
ATOM 673 O O . PHE A 1 85 ? -9.570 1.918 10.062 1.00 91.06 85 PHE A O 1
ATOM 680 N N . GLY A 1 86 ? -10.551 3.944 10.265 1.00 88.94 86 GLY A N 1
ATOM 681 C CA . GLY A 1 86 ? -10.692 3.903 11.721 1.00 88.94 86 GLY A CA 1
ATOM 682 C C . GLY A 1 86 ? -11.469 2.675 12.195 1.00 88.94 86 GLY A C 1
ATOM 683 O O . GLY A 1 86 ? -11.019 1.960 13.088 1.00 88.94 86 GLY A O 1
ATOM 684 N N . ASN A 1 87 ? -12.577 2.350 11.526 1.00 91.75 87 ASN A N 1
ATOM 685 C CA . ASN A 1 87 ? -13.386 1.167 11.815 1.00 91.75 87 ASN A CA 1
ATOM 686 C C . ASN A 1 87 ? -12.618 -0.143 11.605 1.00 91.75 87 ASN A C 1
ATOM 688 O O . ASN A 1 87 ? -12.654 -1.019 12.471 1.00 91.75 87 ASN A O 1
ATOM 692 N N . VAL A 1 88 ? -11.896 -0.284 10.489 1.00 92.69 88 VAL A N 1
ATOM 693 C CA . VAL A 1 88 ? -11.068 -1.476 10.240 1.00 92.69 88 VAL A CA 1
ATOM 694 C C . VAL A 1 88 ? -9.965 -1.597 11.284 1.00 92.69 88 VAL A C 1
ATOM 696 O O . VAL A 1 88 ? -9.765 -2.675 11.836 1.00 92.69 88 VAL A O 1
ATOM 699 N N . ILE A 1 89 ? -9.263 -0.504 11.578 1.00 90.06 89 ILE A N 1
ATOM 700 C CA . ILE A 1 89 ? -8.157 -0.479 12.539 1.00 90.06 89 ILE A CA 1
ATOM 701 C C . ILE A 1 89 ? -8.652 -0.822 13.942 1.00 90.06 89 ILE A C 1
ATOM 703 O O . ILE A 1 89 ? -8.057 -1.677 14.595 1.00 90.06 89 ILE A O 1
ATOM 707 N N . ARG A 1 90 ? -9.780 -0.247 14.373 1.00 90.06 90 ARG A N 1
ATOM 708 C CA . ARG A 1 90 ? -10.427 -0.583 15.644 1.00 90.06 90 ARG A CA 1
ATOM 709 C C . ARG A 1 90 ? -10.715 -2.075 15.748 1.00 90.06 90 ARG A C 1
ATOM 711 O O . ARG A 1 90 ? -10.329 -2.702 16.730 1.00 90.06 90 ARG A O 1
ATOM 718 N N . LEU A 1 91 ? -11.325 -2.665 14.720 1.00 91.75 91 LEU A N 1
ATOM 719 C CA . LEU A 1 91 ? -11.617 -4.099 14.716 1.00 91.75 91 LEU A CA 1
ATOM 720 C C . LEU A 1 91 ? -10.340 -4.957 14.674 1.00 91.75 91 LEU A C 1
ATOM 722 O O . LEU A 1 91 ? -10.292 -6.018 15.292 1.00 91.75 91 LEU A O 1
ATOM 726 N N . LEU A 1 92 ? -9.284 -4.514 13.985 1.00 89.75 92 LEU A N 1
ATOM 727 C CA . LEU A 1 92 ? -7.982 -5.188 14.007 1.00 89.75 92 LEU A CA 1
ATOM 728 C C . LEU A 1 92 ? -7.352 -5.158 15.413 1.00 89.75 92 LEU A C 1
ATOM 730 O O . LEU A 1 92 ? -6.788 -6.169 15.837 1.00 89.75 92 LEU A O 1
ATOM 734 N N . CYS A 1 93 ? -7.492 -4.053 16.152 1.00 87.38 93 CYS A N 1
ATOM 735 C CA . CYS A 1 93 ? -7.089 -3.952 17.557 1.00 87.38 93 CYS A CA 1
ATOM 736 C C . CYS A 1 93 ? -7.926 -4.875 18.457 1.00 87.38 93 CYS A C 1
ATOM 738 O O . CYS A 1 93 ? -7.365 -5.637 19.239 1.00 87.38 93 CYS A O 1
ATOM 740 N N . GLU A 1 94 ? -9.256 -4.889 18.302 1.00 89.06 94 GLU A N 1
ATOM 741 C CA . GLU A 1 94 ? -10.161 -5.782 19.051 1.00 89.06 94 GLU A CA 1
ATOM 742 C C . GLU A 1 94 ? -9.828 -7.271 18.835 1.00 89.06 94 GLU A C 1
ATOM 744 O O . GLU A 1 94 ? -9.987 -8.093 19.736 1.00 89.06 94 GLU A O 1
ATOM 749 N N . LYS A 1 95 ? -9.328 -7.638 17.647 1.00 87.44 95 LYS A N 1
ATOM 750 C CA . LYS A 1 95 ? -8.883 -9.008 17.328 1.00 87.44 95 LYS A CA 1
ATOM 751 C C . LYS A 1 95 ? -7.459 -9.325 17.807 1.00 87.44 95 LYS A C 1
ATOM 753 O O . LYS A 1 95 ? -7.012 -10.467 17.646 1.00 87.44 95 LYS A O 1
ATOM 758 N N . GLY A 1 96 ? -6.760 -8.351 18.392 1.00 84.38 96 GLY A N 1
ATOM 759 C CA . GLY A 1 96 ? -5.376 -8.475 18.855 1.00 84.38 96 GLY A CA 1
ATOM 760 C C . GLY A 1 96 ? -4.356 -8.564 17.719 1.00 84.38 96 GLY A C 1
ATOM 761 O O . GLY A 1 96 ? -3.293 -9.150 17.899 1.00 84.38 96 GLY A O 1
ATOM 762 N N . LEU A 1 97 ? -4.691 -8.050 16.530 1.00 84.25 97 LEU A N 1
ATOM 763 C CA . LEU A 1 97 ? -3.788 -8.020 15.374 1.00 84.25 97 LEU A CA 1
ATOM 764 C C . LEU A 1 97 ? -2.946 -6.735 15.309 1.00 84.25 97 LEU A C 1
ATOM 766 O O . LEU A 1 97 ? -1.891 -6.730 14.678 1.00 84.25 97 LEU A O 1
ATOM 770 N N . LEU A 1 98 ? -3.403 -5.664 15.960 1.00 84.00 98 LEU A N 1
ATOM 771 C CA . LEU A 1 98 ? -2.684 -4.403 16.155 1.00 84.00 98 LEU A CA 1
ATOM 772 C C . LEU A 1 98 ? -2.751 -4.020 17.642 1.00 84.00 98 LEU A C 1
ATOM 774 O O . LEU A 1 98 ? -3.687 -4.423 18.333 1.00 84.00 98 LEU A O 1
ATOM 778 N N . LEU A 1 99 ? -1.777 -3.248 18.131 1.00 78.50 99 LEU A N 1
ATOM 779 C CA . LEU A 1 99 ? -1.799 -2.693 19.486 1.00 78.50 99 LEU A CA 1
ATOM 780 C C . LEU A 1 99 ? -2.113 -1.191 19.410 1.00 78.50 99 LEU A C 1
ATOM 782 O O . LEU A 1 99 ? -1.628 -0.470 18.539 1.00 78.50 99 LEU A O 1
ATOM 786 N N . ARG A 1 100 ? -2.954 -0.707 20.319 1.00 74.12 100 ARG A N 1
ATOM 787 C CA . ARG A 1 100 ? -3.296 0.720 20.414 1.00 74.12 100 ARG A CA 1
ATOM 788 C C . ARG A 1 100 ? -2.197 1.465 21.185 1.00 74.12 100 ARG A C 1
ATOM 790 O O . ARG A 1 100 ? -1.688 0.926 22.167 1.00 74.12 100 ARG A O 1
ATOM 797 N N . GLU A 1 101 ? -1.819 2.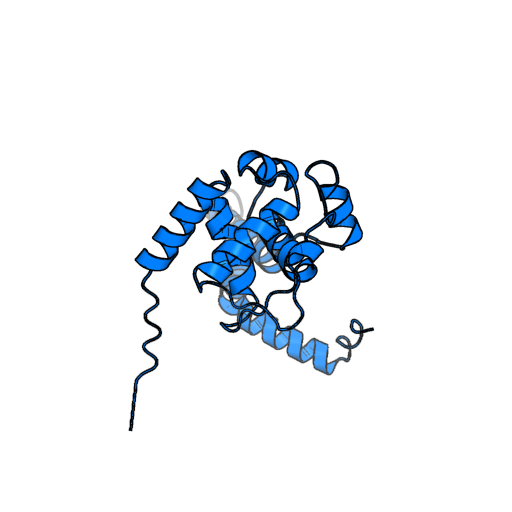675 20.758 1.00 72.12 101 GLU A N 1
ATOM 798 C CA . GLU A 1 101 ? -0.972 3.559 21.582 1.00 72.12 101 GLU A CA 1
ATOM 799 C C . GLU A 1 101 ? -1.777 4.151 22.743 1.00 72.12 101 GLU A C 1
ATOM 801 O O . GLU A 1 101 ? -2.959 4.465 22.600 1.00 72.12 101 GLU A O 1
ATOM 806 N N . GLU A 1 102 ? -1.134 4.343 23.896 1.00 64.62 102 GLU A N 1
ATOM 807 C CA . GLU A 1 102 ? -1.701 5.188 24.948 1.00 64.62 102 GLU A CA 1
ATOM 808 C C . GLU A 1 102 ? -1.901 6.608 24.396 1.00 64.62 102 GLU A C 1
ATOM 810 O O . GLU A 1 102 ? -0.953 7.229 23.915 1.00 64.62 102 GLU A O 1
ATOM 815 N N . GLY A 1 103 ? -3.143 7.097 24.439 1.00 64.69 103 GLY A N 1
ATOM 816 C CA . GLY A 1 103 ? -3.527 8.410 23.912 1.00 64.69 103 GLY A CA 1
ATOM 817 C C . GLY A 1 103 ? -4.019 8.431 22.460 1.00 64.69 103 GLY A C 1
ATOM 818 O O . GLY A 1 103 ? -4.369 9.503 21.985 1.00 64.69 103 GLY A O 1
ATOM 819 N N . ASP A 1 104 ? -4.072 7.291 21.763 1.00 67.94 104 ASP A N 1
ATOM 820 C CA . ASP A 1 104 ? -4.655 7.211 20.413 1.00 67.94 104 ASP A CA 1
ATOM 821 C C . ASP A 1 104 ? -6.183 7.179 20.494 1.00 67.94 104 ASP A C 1
ATOM 823 O O . ASP A 1 104 ? -6.723 6.350 21.232 1.00 67.94 104 ASP A O 1
ATOM 827 N N . ASP A 1 105 ? -6.883 8.032 19.749 1.00 73.88 105 ASP A N 1
ATOM 828 C CA . ASP A 1 105 ? -8.345 8.050 19.682 1.00 73.88 105 ASP A CA 1
ATOM 829 C C . ASP A 1 105 ? -8.831 7.637 18.288 1.00 73.88 105 ASP A C 1
ATOM 831 O O . ASP A 1 105 ? -8.330 8.089 17.259 1.00 73.88 105 ASP A O 1
ATOM 835 N N . TYR A 1 106 ? -9.848 6.776 18.243 1.00 75.31 106 TYR A N 1
ATOM 836 C CA . TYR A 1 106 ? -10.495 6.427 16.982 1.00 75.31 106 TYR A CA 1
ATOM 837 C C . TYR A 1 106 ? -11.255 7.617 16.386 1.00 75.31 106 TYR A C 1
ATOM 839 O O . TYR A 1 106 ? -11.475 7.646 15.173 1.00 75.31 106 TYR A O 1
ATOM 847 N N . ASP A 1 107 ? -11.598 8.615 17.201 1.00 77.44 107 ASP A N 1
ATOM 848 C CA . ASP A 1 107 ? -12.211 9.852 16.725 1.00 77.44 107 ASP A CA 1
ATOM 849 C C . ASP A 1 107 ? -11.260 10.709 15.886 1.00 77.44 107 ASP A C 1
ATOM 851 O O . ASP A 1 107 ? -11.724 11.499 15.066 1.00 77.44 107 ASP A O 1
ATOM 855 N N . ASP A 1 108 ? -9.946 10.499 15.971 1.00 79.69 108 ASP A N 1
ATOM 856 C CA . ASP A 1 108 ? -8.983 11.218 15.135 1.00 79.69 108 ASP A CA 1
ATOM 857 C C . ASP A 1 108 ? -9.078 10.844 13.642 1.00 79.69 108 ASP A C 1
ATOM 859 O O . ASP A 1 108 ? -8.531 11.533 12.775 1.00 79.69 108 ASP A O 1
ATOM 863 N N . PHE A 1 109 ? -9.751 9.737 13.311 1.00 82.06 109 PHE A N 1
ATOM 864 C CA . PHE A 1 109 ? -10.059 9.403 11.923 1.00 82.06 109 PHE A CA 1
ATOM 865 C C . PHE A 1 109 ? -11.165 10.295 11.349 1.00 82.06 109 PHE A C 1
ATOM 867 O O . PHE A 1 109 ? -11.267 10.398 10.122 1.00 82.06 109 PHE A O 1
ATOM 874 N N . ASN A 1 110 ? -11.958 10.966 12.192 1.00 82.44 110 ASN A N 1
ATOM 875 C CA . ASN A 1 110 ? -13.059 11.808 11.745 1.00 82.44 110 ASN A CA 1
ATOM 876 C C . ASN A 1 110 ? -12.554 13.005 10.940 1.00 82.44 110 ASN A C 1
ATOM 878 O O . ASN A 1 110 ? -11.827 13.868 11.425 1.00 82.44 110 ASN A O 1
ATOM 882 N N . GLY A 1 111 ? -12.986 13.072 9.680 1.00 81.00 111 GLY A N 1
ATOM 883 C CA . GLY A 1 111 ? -12.773 14.242 8.830 1.00 81.00 111 GLY A CA 1
ATOM 884 C C . GLY A 1 111 ? -11.363 14.394 8.255 1.00 81.00 111 GLY A C 1
ATOM 885 O O . GLY A 1 111 ? -11.065 15.455 7.710 1.00 81.00 111 GLY A O 1
ATOM 886 N N . LEU A 1 112 ? -10.502 13.368 8.318 1.00 86.69 112 LEU A N 1
ATOM 887 C CA . LEU A 1 112 ? -9.194 13.425 7.649 1.00 86.69 112 LEU A CA 1
ATOM 888 C C . LEU A 1 112 ? -9.348 13.532 6.128 1.00 86.69 112 LEU A C 1
ATOM 890 O O . LEU A 1 112 ? -8.694 14.368 5.506 1.00 86.69 112 LEU A O 1
ATOM 894 N N . PHE A 1 113 ? -10.202 12.694 5.535 1.00 90.50 113 PHE A N 1
ATOM 895 C CA . PHE A 1 113 ? -10.565 12.769 4.121 1.00 90.50 113 PHE A CA 1
ATOM 896 C C . PHE A 1 113 ? -11.888 12.039 3.844 1.00 90.50 113 PHE A C 1
ATOM 898 O O . PHE A 1 113 ? -12.314 11.153 4.590 1.00 90.50 113 PHE A O 1
ATOM 905 N N . ASN A 1 114 ? -12.499 12.358 2.708 1.00 93.88 114 ASN A N 1
ATOM 906 C CA . ASN A 1 114 ? -13.499 11.522 2.049 1.00 93.88 114 ASN A CA 1
ATOM 907 C C . ASN A 1 114 ? -13.008 11.156 0.635 1.00 93.88 114 ASN A C 1
ATOM 909 O O . ASN A 1 114 ? -11.950 11.615 0.200 1.00 93.88 114 ASN A O 1
ATOM 913 N N . LEU A 1 115 ? -13.744 10.306 -0.087 1.00 92.06 115 LEU A N 1
ATOM 914 C CA . LEU A 1 115 ? -13.375 9.921 -1.457 1.00 92.06 115 LEU A CA 1
ATOM 915 C C . LEU A 1 115 ? -13.201 11.109 -2.412 1.00 92.06 115 LEU A C 1
ATOM 917 O O . LEU A 1 115 ? -12.452 10.992 -3.381 1.00 92.06 115 LEU A O 1
ATOM 921 N N . ASP A 1 116 ? -13.881 12.226 -2.172 1.00 92.38 116 ASP A N 1
ATOM 922 C CA . ASP A 1 116 ? -13.800 13.407 -3.029 1.00 92.38 116 ASP A CA 1
ATOM 923 C C . ASP A 1 116 ? -12.601 14.295 -2.690 1.00 92.38 116 ASP A C 1
ATOM 925 O O . ASP A 1 116 ? -12.001 14.864 -3.595 1.00 92.38 116 ASP A O 1
ATOM 929 N N . THR A 1 117 ? -12.181 14.328 -1.425 1.00 93.62 117 THR A N 1
ATOM 930 C CA . THR A 1 117 ? -11.040 15.118 -0.940 1.00 93.62 117 THR A CA 1
ATOM 931 C C . THR A 1 117 ? -9.745 14.314 -0.818 1.00 93.62 117 THR A C 1
ATOM 933 O O . THR A 1 117 ? -8.728 14.844 -0.372 1.00 93.62 117 THR A O 1
ATOM 936 N N . ILE A 1 118 ? -9.727 13.039 -1.224 1.00 92.56 118 ILE A N 1
ATOM 937 C CA . ILE A 1 118 ? -8.537 12.183 -1.090 1.00 92.56 118 ILE A CA 1
ATOM 938 C C . ILE A 1 118 ? -7.322 12.731 -1.849 1.00 92.56 118 ILE A C 1
ATOM 940 O O . ILE A 1 118 ? -6.196 12.634 -1.366 1.00 92.56 118 ILE A O 1
ATOM 944 N N . GLU A 1 119 ? -7.528 13.338 -3.017 1.00 91.19 119 GLU A N 1
ATOM 945 C CA . GLU A 1 119 ? -6.439 13.932 -3.798 1.00 91.19 119 GLU A CA 1
ATOM 946 C C . GLU A 1 119 ? -5.860 15.164 -3.092 1.00 91.19 119 GLU A C 1
ATOM 948 O O . GLU A 1 119 ? -4.640 15.292 -2.969 1.00 91.19 119 GLU A O 1
ATOM 953 N N . GLU A 1 120 ? -6.719 16.016 -2.528 1.00 91.25 120 GLU A N 1
ATOM 954 C CA . GLU A 1 120 ? -6.302 17.153 -1.703 1.00 91.25 120 GLU A CA 1
ATOM 955 C C . GLU A 1 120 ? -5.546 16.689 -0.456 1.00 91.25 120 GLU A C 1
ATOM 957 O O . GLU A 1 120 ? -4.519 17.268 -0.104 1.00 91.25 120 GLU A O 1
ATOM 962 N N . TYR A 1 121 ? -6.002 15.612 0.190 1.00 91.81 121 TYR A N 1
ATOM 963 C CA . TYR A 1 121 ? -5.326 15.014 1.338 1.00 91.81 121 TYR A CA 1
ATOM 964 C C . TYR A 1 121 ? -3.919 14.516 0.981 1.00 91.81 121 TYR A C 1
ATOM 966 O O . TYR A 1 121 ? -2.969 14.790 1.720 1.00 91.81 121 TYR A O 1
ATOM 974 N N . ILE A 1 122 ? -3.770 13.828 -0.157 1.00 90.50 122 ILE A N 1
ATOM 975 C CA . ILE A 1 122 ? -2.480 13.347 -0.676 1.00 90.50 122 ILE A CA 1
ATOM 976 C C . ILE A 1 122 ? -1.523 14.522 -0.904 1.00 90.50 122 ILE A C 1
ATOM 978 O O . ILE A 1 122 ? -0.380 14.480 -0.443 1.00 90.50 122 ILE A O 1
ATOM 982 N N . ILE A 1 123 ? -1.998 15.586 -1.560 1.00 89.44 123 ILE A N 1
ATOM 983 C CA . ILE A 1 123 ? -1.202 16.787 -1.847 1.00 89.44 123 ILE A CA 1
ATOM 984 C C . ILE A 1 123 ? -0.815 17.501 -0.546 1.00 89.44 123 ILE A C 1
ATOM 986 O O . ILE A 1 123 ? 0.363 17.772 -0.314 1.00 89.44 123 ILE A O 1
ATOM 990 N N . LYS A 1 124 ? -1.784 17.757 0.340 1.00 90.44 124 LYS A N 1
ATOM 991 C CA . LYS A 1 124 ? -1.593 18.474 1.610 1.00 90.44 124 LYS A CA 1
ATOM 992 C C . LYS A 1 124 ? -0.607 17.770 2.542 1.00 90.44 124 LYS A C 1
ATOM 994 O O . LYS A 1 124 ? 0.160 18.437 3.231 1.00 90.44 124 LYS A O 1
ATOM 999 N N . ASN A 1 125 ? -0.616 16.437 2.565 1.00 86.25 125 ASN A N 1
ATOM 1000 C CA . ASN A 1 125 ? 0.297 15.638 3.386 1.00 86.25 125 ASN A CA 1
ATOM 1001 C C . ASN A 1 125 ? 1.590 15.245 2.646 1.00 86.25 125 ASN A C 1
ATOM 1003 O O . ASN A 1 125 ? 2.400 14.503 3.200 1.00 86.25 125 ASN A O 1
ATOM 1007 N N . ASN A 1 126 ? 1.811 15.747 1.423 1.00 86.06 126 ASN A N 1
ATOM 1008 C CA . ASN A 1 126 ? 2.983 15.451 0.596 1.00 86.06 126 ASN A CA 1
ATOM 1009 C C . ASN A 1 126 ? 3.233 13.933 0.427 1.00 86.06 126 ASN A C 1
ATOM 1011 O O . ASN A 1 126 ? 4.376 13.463 0.453 1.00 86.06 126 ASN A O 1
ATOM 1015 N N . LEU A 1 127 ? 2.153 13.159 0.272 1.00 86.56 127 LEU A N 1
ATOM 1016 C CA . LEU A 1 127 ? 2.206 11.710 0.082 1.00 86.56 127 LEU A CA 1
ATOM 1017 C C . LEU A 1 127 ? 2.554 11.434 -1.380 1.00 86.56 127 LEU A C 1
ATOM 1019 O O . LEU A 1 127 ? 1.717 11.533 -2.273 1.00 86.56 127 LEU A O 1
ATOM 1023 N N . THR A 1 128 ? 3.817 11.124 -1.645 1.00 79.94 128 THR A N 1
ATOM 1024 C CA . 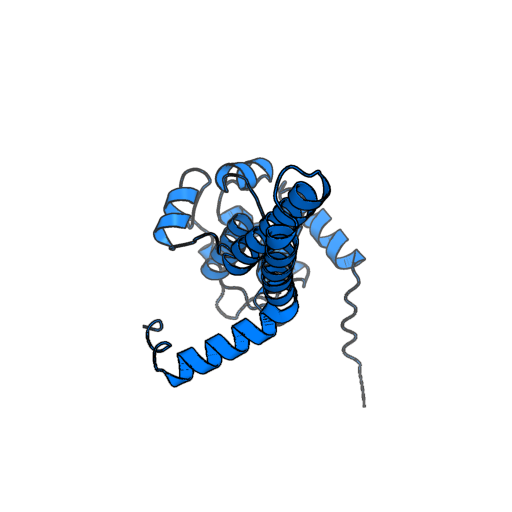THR A 1 128 ? 4.302 10.879 -3.006 1.00 79.94 128 THR A CA 1
ATOM 1025 C C . THR A 1 128 ? 4.650 9.413 -3.184 1.00 79.94 128 THR A C 1
ATOM 1027 O O . THR A 1 128 ? 5.133 8.758 -2.261 1.00 79.94 128 THR A O 1
ATOM 1030 N N . LYS A 1 129 ? 4.383 8.886 -4.385 1.00 74.19 129 LYS A N 1
ATOM 1031 C CA . LYS A 1 129 ? 4.817 7.542 -4.764 1.00 74.19 129 LYS A CA 1
ATOM 1032 C C . LYS A 1 129 ? 6.336 7.497 -4.677 1.00 74.19 129 LYS A C 1
ATOM 1034 O O . LYS A 1 129 ? 7.005 8.220 -5.422 1.00 74.19 129 LYS A O 1
ATOM 1039 N N . ASP A 1 130 ? 6.857 6.636 -3.812 1.00 68.12 130 ASP A N 1
ATOM 1040 C CA . ASP A 1 130 ? 8.284 6.379 -3.754 1.00 68.12 130 ASP A CA 1
ATOM 1041 C C . ASP A 1 130 ? 8.641 5.567 -4.998 1.00 68.12 130 ASP A C 1
ATOM 1043 O O . ASP A 1 130 ? 8.402 4.360 -5.113 1.00 68.12 130 ASP A O 1
ATOM 1047 N N . ARG A 1 131 ? 9.093 6.279 -6.028 1.00 64.00 131 ARG A N 1
ATOM 1048 C CA . ARG A 1 131 ? 9.568 5.638 -7.242 1.00 64.00 131 ARG A CA 1
ATOM 1049 C C . ARG A 1 131 ? 10.898 5.008 -6.883 1.00 64.00 131 ARG A C 1
ATOM 1051 O O . ARG A 1 131 ? 11.868 5.717 -6.636 1.00 64.00 131 ARG A O 1
ATOM 1058 N N . ASP A 1 132 ? 10.950 3.681 -6.942 1.00 69.62 132 ASP A N 1
ATOM 1059 C CA . ASP A 1 132 ? 12.197 2.920 -6.899 1.00 69.62 132 ASP A CA 1
ATOM 1060 C C . ASP A 1 132 ? 12.987 3.168 -8.197 1.00 69.62 132 ASP A C 1
ATOM 1062 O O . ASP A 1 132 ? 13.136 2.296 -9.055 1.00 69.62 132 ASP A O 1
ATOM 1066 N N . TRP A 1 133 ? 13.442 4.413 -8.374 1.00 66.12 133 TRP A N 1
ATOM 1067 C CA . TRP A 1 133 ? 14.225 4.889 -9.508 1.00 66.12 133 TRP A CA 1
ATOM 1068 C C . TRP A 1 133 ? 15.446 4.013 -9.706 1.00 66.12 133 TRP A C 1
ATOM 1070 O O . TRP A 1 133 ? 15.819 3.731 -10.838 1.00 66.12 133 TRP A O 1
ATOM 1080 N N . PHE A 1 134 ? 16.009 3.521 -8.605 1.00 68.88 134 PHE A N 1
ATOM 1081 C CA . PHE A 1 134 ? 17.103 2.579 -8.630 1.00 68.88 134 PHE A CA 1
ATOM 1082 C C . PHE A 1 134 ? 16.712 1.295 -9.375 1.00 68.88 134 PHE A C 1
ATOM 1084 O O . PHE A 1 134 ? 17.370 0.938 -10.347 1.00 68.88 134 PHE A O 1
ATOM 1091 N N . LYS A 1 135 ? 15.599 0.642 -9.013 1.00 72.19 135 LYS A N 1
ATOM 1092 C CA . LYS A 1 135 ? 15.096 -0.539 -9.737 1.00 72.19 135 LYS A CA 1
ATOM 1093 C C . LYS A 1 135 ? 14.735 -0.232 -11.190 1.00 72.19 135 LYS A C 1
ATOM 1095 O O . LYS A 1 135 ? 15.031 -1.048 -12.060 1.00 72.19 135 LYS A O 1
ATOM 1100 N N . ILE A 1 136 ? 14.120 0.920 -11.466 1.00 78.19 136 ILE A N 1
ATOM 1101 C CA . ILE A 1 136 ? 13.753 1.328 -12.833 1.00 78.19 136 ILE A CA 1
ATOM 1102 C C . ILE A 1 136 ? 15.009 1.473 -13.698 1.00 78.19 136 ILE A C 1
ATOM 1104 O O . ILE A 1 136 ? 15.109 0.828 -14.735 1.00 78.19 136 ILE A O 1
ATOM 1108 N N . ILE A 1 137 ? 15.986 2.263 -13.251 1.00 78.25 137 ILE A N 1
ATOM 1109 C CA . ILE A 1 137 ? 17.249 2.501 -13.962 1.00 78.25 137 ILE A CA 1
ATOM 1110 C C . ILE A 1 137 ? 18.006 1.184 -14.163 1.00 78.25 137 ILE A C 1
ATOM 1112 O O . ILE A 1 137 ? 18.488 0.899 -15.257 1.00 78.25 137 ILE A O 1
ATOM 1116 N N . SER A 1 138 ? 18.065 0.353 -13.125 1.00 75.50 138 SER A N 1
ATOM 1117 C CA . SER A 1 138 ? 18.773 -0.922 -13.161 1.00 75.50 138 SER A CA 1
ATOM 1118 C C . SER A 1 138 ? 18.142 -1.922 -14.134 1.00 75.50 138 SER A C 1
ATOM 1120 O O . SER A 1 138 ? 18.853 -2.552 -14.916 1.00 75.50 138 SER A O 1
ATOM 1122 N N . ASN A 1 139 ? 16.808 -2.023 -14.144 1.00 79.12 139 ASN A N 1
ATOM 1123 C CA . ASN A 1 139 ? 16.073 -2.819 -15.127 1.00 79.12 139 ASN A CA 1
ATOM 1124 C C . ASN A 1 139 ? 16.276 -2.278 -16.546 1.00 79.12 139 ASN A C 1
ATOM 1126 O O . ASN A 1 139 ? 16.495 -3.064 -17.462 1.00 79.12 139 ASN A O 1
ATOM 1130 N N . SER A 1 140 ? 16.239 -0.956 -16.736 1.00 83.81 140 SER A N 1
ATOM 1131 C CA . SER A 1 140 ? 16.484 -0.339 -18.043 1.00 83.81 140 SER A CA 1
ATOM 1132 C C . SER A 1 140 ? 17.867 -0.701 -18.580 1.00 83.81 140 SER A C 1
ATOM 1134 O O . SER A 1 140 ? 17.968 -1.146 -19.719 1.00 83.81 140 SER A O 1
ATOM 1136 N N . PHE A 1 141 ? 18.922 -0.600 -17.764 1.00 84.06 141 PHE A N 1
ATOM 1137 C CA . PHE A 1 141 ? 20.264 -1.027 -18.172 1.00 84.06 141 PHE A CA 1
ATOM 1138 C C . PHE A 1 141 ? 20.325 -2.517 -18.511 1.00 84.06 141 PHE A C 1
ATOM 1140 O O . PHE A 1 141 ? 20.905 -2.883 -19.531 1.00 84.06 141 PHE A O 1
ATOM 1147 N N . TYR A 1 142 ? 19.683 -3.369 -17.709 1.00 80.94 142 TYR A N 1
ATOM 1148 C CA . TYR A 1 142 ? 19.626 -4.802 -17.982 1.00 80.94 142 TYR A CA 1
ATOM 1149 C C . TYR A 1 142 ? 18.968 -5.104 -19.339 1.00 80.94 142 TYR A C 1
ATOM 1151 O O . TYR A 1 142 ? 19.573 -5.761 -20.185 1.00 80.94 142 TYR A O 1
ATOM 1159 N N . TYR A 1 143 ? 17.773 -4.559 -19.593 1.00 83.62 143 TYR A N 1
ATOM 1160 C CA . TYR A 1 143 ? 17.044 -4.793 -20.842 1.00 83.62 143 TYR A CA 1
ATOM 1161 C C . TYR A 1 143 ? 17.727 -4.177 -22.065 1.00 83.62 143 TYR A C 1
ATOM 1163 O O . TYR A 1 143 ? 17.773 -4.823 -23.109 1.00 83.62 143 TYR A O 1
ATOM 1171 N N . ILE A 1 144 ? 18.295 -2.970 -21.946 1.00 86.69 144 ILE A N 1
ATOM 1172 C CA . ILE A 1 144 ? 19.080 -2.348 -23.023 1.00 86.69 144 ILE A CA 1
ATOM 1173 C C . ILE A 1 144 ? 20.292 -3.226 -23.355 1.00 86.69 144 ILE A C 1
ATOM 1175 O O . ILE A 1 144 ? 20.552 -3.494 -24.527 1.00 86.69 144 ILE A O 1
ATOM 1179 N N . GLY A 1 145 ? 20.998 -3.726 -22.337 1.00 81.38 145 GLY A N 1
ATOM 1180 C CA . GLY A 1 145 ? 22.124 -4.638 -22.518 1.00 81.38 145 GLY A CA 1
ATOM 1181 C C . GLY A 1 145 ? 21.727 -5.924 -23.245 1.00 81.38 145 GLY A C 1
ATOM 1182 O O . GLY A 1 145 ? 22.332 -6.267 -24.261 1.00 81.38 145 GLY A O 1
ATOM 1183 N N . CYS A 1 146 ? 20.660 -6.590 -22.791 1.00 82.00 146 CYS A N 1
ATOM 1184 C CA . CYS A 1 146 ? 20.120 -7.781 -23.450 1.00 82.00 146 CYS A CA 1
ATOM 1185 C C . CYS A 1 146 ? 19.698 -7.508 -24.900 1.00 82.00 146 CYS A C 1
ATOM 1187 O O . CYS A 1 146 ? 20.014 -8.305 -25.782 1.00 82.00 146 CYS A O 1
ATOM 1189 N N . ALA A 1 147 ? 19.028 -6.383 -25.167 1.00 84.88 147 ALA A N 1
ATOM 1190 C CA . ALA A 1 147 ? 18.605 -6.011 -26.513 1.00 84.88 147 ALA A CA 1
ATOM 1191 C C . ALA A 1 147 ? 19.805 -5.833 -27.453 1.00 84.88 147 ALA A C 1
ATOM 1193 O O . ALA A 1 147 ? 19.808 -6.388 -28.547 1.00 84.88 147 ALA A O 1
ATOM 1194 N N . ILE A 1 148 ? 20.860 -5.138 -27.014 1.00 82.62 148 ILE A N 1
ATOM 1195 C CA . ILE A 1 148 ? 22.089 -4.954 -27.803 1.00 82.62 148 ILE A CA 1
ATOM 1196 C C . ILE A 1 148 ? 22.760 -6.302 -28.105 1.00 82.62 148 ILE A C 1
ATOM 1198 O O . ILE A 1 148 ? 23.205 -6.527 -29.230 1.00 82.62 148 ILE A O 1
ATOM 1202 N N . VAL A 1 149 ? 22.808 -7.214 -27.128 1.00 81.56 149 VAL A N 1
ATOM 1203 C CA . VAL A 1 149 ? 23.358 -8.564 -27.324 1.00 81.56 149 VAL A CA 1
ATOM 1204 C C . VAL A 1 149 ? 22.543 -9.332 -28.366 1.00 81.56 149 VAL A C 1
ATOM 1206 O O . VAL A 1 149 ? 23.118 -9.873 -29.307 1.00 81.56 149 VAL A O 1
ATOM 1209 N N . VAL A 1 150 ? 21.213 -9.334 -28.256 1.00 83.94 150 VAL A N 1
ATOM 1210 C CA . VAL A 1 150 ? 20.333 -10.029 -29.211 1.00 83.94 150 VAL A CA 1
ATOM 1211 C C . VAL A 1 150 ? 20.462 -9.446 -30.621 1.00 83.94 150 VAL A C 1
ATOM 1213 O O . VAL A 1 150 ? 20.614 -10.199 -31.580 1.00 83.94 150 VAL A O 1
ATOM 1216 N N . LEU A 1 151 ? 20.472 -8.118 -30.763 1.00 81.69 151 LEU A N 1
ATOM 1217 C CA . LEU A 1 151 ? 20.651 -7.444 -32.056 1.00 81.69 151 LEU A CA 1
ATOM 1218 C C . LEU A 1 151 ? 22.026 -7.739 -32.679 1.00 81.69 151 LEU A C 1
ATOM 1220 O O . LEU A 1 151 ? 22.139 -7.864 -33.899 1.00 81.69 151 LEU A O 1
ATOM 1224 N N . SER A 1 152 ? 23.058 -7.899 -31.846 1.00 81.69 152 SER A N 1
ATOM 1225 C CA . SER A 1 152 ? 24.396 -8.301 -32.284 1.00 81.69 152 SER A CA 1
ATOM 1226 C C . SER A 1 152 ? 24.429 -9.737 -32.813 1.00 81.69 152 SER A C 1
ATOM 1228 O O . SER A 1 152 ? 25.074 -9.992 -33.826 1.00 81.69 152 SER A O 1
ATOM 1230 N N . TYR A 1 153 ? 23.730 -10.676 -32.166 1.00 78.00 153 TYR A N 1
ATOM 1231 C CA . TYR A 1 153 ? 23.632 -12.061 -32.646 1.00 78.00 153 TYR A CA 1
ATOM 1232 C C . TYR A 1 153 ? 22.781 -12.191 -33.916 1.00 78.00 153 TYR A C 1
ATOM 1234 O O . TYR A 1 153 ? 23.061 -13.044 -34.754 1.00 78.00 153 TYR A O 1
ATOM 1242 N N . SER A 1 154 ? 21.797 -11.309 -34.099 1.00 80.19 154 SER A N 1
ATOM 1243 C CA . SER A 1 154 ? 20.959 -11.236 -35.304 1.00 80.19 154 SER A CA 1
ATOM 1244 C C . SER A 1 154 ? 21.637 -10.543 -36.501 1.00 80.19 154 SER A C 1
ATOM 1246 O O . SER A 1 154 ? 20.968 -10.263 -37.491 1.00 80.19 154 SER A O 1
ATOM 1248 N N . ILE A 1 155 ? 22.946 -10.245 -36.426 1.00 71.75 155 ILE A N 1
ATOM 1249 C CA . ILE A 1 155 ? 23.774 -9.603 -37.478 1.00 71.75 155 ILE A CA 1
ATOM 1250 C C . ILE A 1 155 ? 23.359 -8.144 -37.786 1.00 71.75 155 ILE A C 1
ATOM 1252 O O . ILE A 1 155 ? 23.951 -7.473 -38.626 1.00 71.75 155 ILE A O 1
ATOM 1256 N N . GLN A 1 156 ? 22.389 -7.587 -37.057 1.00 73.69 156 GLN A N 1
ATOM 1257 C CA . GLN A 1 156 ? 21.906 -6.218 -37.271 1.00 73.69 156 GLN A CA 1
ATOM 1258 C C . GLN A 1 156 ? 22.901 -5.154 -36.782 1.00 73.69 156 GLN A C 1
ATOM 1260 O O . GLN A 1 156 ? 22.861 -4.016 -37.244 1.00 73.69 156 GLN A O 1
ATOM 1265 N N . ILE A 1 157 ? 23.797 -5.511 -35.855 1.00 78.31 157 ILE A N 1
ATOM 1266 C CA . ILE A 1 157 ? 24.816 -4.622 -35.282 1.00 78.31 157 ILE A CA 1
ATOM 1267 C C . ILE A 1 157 ? 26.150 -5.394 -35.163 1.00 78.31 157 ILE A C 1
ATOM 1269 O O . ILE A 1 157 ? 26.128 -6.587 -34.862 1.00 78.31 157 ILE A O 1
ATOM 1273 N N . PRO A 1 158 ? 27.327 -4.763 -35.369 1.00 81.06 158 PRO A N 1
ATOM 1274 C CA . PRO A 1 158 ? 28.620 -5.445 -35.253 1.00 81.06 158 PRO A CA 1
ATOM 1275 C C . PRO A 1 158 ? 28.876 -6.086 -33.876 1.00 81.06 158 PRO A C 1
ATOM 1277 O O . PRO A 1 158 ? 28.620 -5.465 -32.846 1.00 81.06 158 PRO A O 1
ATOM 1280 N N . ASN A 1 159 ? 29.536 -7.255 -33.853 1.00 74.44 159 ASN A N 1
ATOM 1281 C CA . ASN A 1 159 ? 29.861 -8.024 -32.632 1.00 74.44 159 ASN A CA 1
ATOM 1282 C C . ASN A 1 159 ? 30.593 -7.245 -31.526 1.00 74.44 159 ASN A C 1
ATOM 1284 O O . ASN A 1 159 ? 30.475 -7.576 -30.346 1.00 74.44 159 ASN A O 1
ATOM 1288 N N . LYS A 1 160 ? 31.318 -6.177 -31.877 1.00 78.69 160 LYS A N 1
ATOM 1289 C CA . LYS A 1 160 ? 31.966 -5.284 -30.901 1.00 78.69 160 LYS A CA 1
ATOM 1290 C C . LYS A 1 160 ? 30.949 -4.590 -29.982 1.00 78.69 160 LYS A C 1
ATOM 1292 O O . LYS A 1 160 ? 31.243 -4.366 -28.812 1.00 78.69 160 LYS A O 1
ATOM 1297 N N . PHE A 1 161 ? 29.748 -4.304 -30.481 1.00 77.81 161 PHE A N 1
ATOM 1298 C CA . PHE A 1 161 ? 28.662 -3.736 -29.682 1.00 77.81 161 PHE A CA 1
ATOM 1299 C C . PHE A 1 161 ? 27.959 -4.789 -28.823 1.00 77.81 161 PHE A C 1
ATOM 1301 O O . PHE A 1 161 ? 27.486 -4.447 -27.745 1.00 77.81 161 PHE A O 1
ATOM 1308 N N . GLY A 1 162 ? 27.966 -6.068 -29.219 1.00 70.81 162 GLY A N 1
ATOM 1309 C CA . GLY A 1 162 ? 27.475 -7.171 -28.385 1.00 70.81 162 GLY A CA 1
ATOM 1310 C C . GLY A 1 162 ? 28.219 -7.283 -27.048 1.00 70.81 162 GLY A C 1
ATOM 1311 O O . GLY A 1 162 ? 27.587 -7.432 -26.003 1.00 70.81 162 GLY A O 1
ATOM 1312 N N . LEU A 1 163 ? 29.547 -7.102 -27.048 1.00 80.38 163 LEU A N 1
ATOM 1313 C CA . LEU A 1 163 ? 30.346 -7.022 -25.814 1.00 80.38 163 LEU A CA 1
ATOM 1314 C C . LEU A 1 163 ? 29.916 -5.829 -24.938 1.00 80.38 163 LEU A C 1
ATOM 1316 O O . LEU A 1 163 ? 29.793 -5.952 -23.721 1.00 80.38 163 LEU A O 1
ATOM 1320 N N . MET A 1 164 ? 29.642 -4.682 -25.565 1.00 82.62 164 MET A N 1
ATOM 1321 C CA . MET A 1 164 ? 29.175 -3.474 -24.880 1.00 82.62 164 MET A CA 1
ATOM 1322 C C . MET A 1 164 ? 27.788 -3.682 -24.254 1.00 82.62 164 MET A C 1
ATOM 1324 O O . MET A 1 164 ? 27.560 -3.276 -23.117 1.00 82.62 164 MET A O 1
ATOM 1328 N N . GLY A 1 165 ? 26.893 -4.389 -24.951 1.00 77.38 165 GLY A N 1
ATOM 1329 C CA . GLY A 1 165 ? 25.596 -4.819 -24.428 1.00 77.38 165 GLY A CA 1
ATOM 1330 C C . GLY A 1 165 ? 25.728 -5.723 -23.201 1.00 77.38 165 GLY A C 1
ATOM 1331 O O . GLY A 1 165 ? 25.032 -5.514 -22.210 1.00 77.38 165 GLY A O 1
ATOM 1332 N N . TRP A 1 166 ? 26.681 -6.659 -23.213 1.00 83.38 166 TRP A N 1
ATOM 1333 C CA . TRP A 1 166 ? 26.995 -7.502 -22.054 1.00 83.38 166 TRP A CA 1
ATOM 1334 C C . TRP A 1 166 ? 27.463 -6.688 -20.843 1.00 83.38 166 TRP A C 1
ATOM 1336 O O . TRP A 1 166 ? 26.984 -6.911 -19.734 1.00 83.38 166 TRP A O 1
ATOM 1346 N N . ILE A 1 167 ? 28.355 -5.712 -21.044 1.00 85.38 167 ILE A N 1
ATOM 1347 C CA . ILE A 1 167 ? 28.842 -4.836 -19.965 1.00 85.38 167 ILE A CA 1
ATOM 1348 C C . ILE A 1 167 ? 27.690 -4.008 -19.381 1.00 85.38 167 ILE A C 1
ATOM 1350 O O . ILE A 1 167 ? 27.515 -3.971 -18.164 1.00 85.38 167 ILE A O 1
ATOM 1354 N N . ILE A 1 168 ? 26.870 -3.389 -20.236 1.00 84.00 168 ILE A N 1
ATOM 1355 C CA . ILE A 1 168 ? 25.711 -2.589 -19.815 1.00 84.00 168 ILE A CA 1
ATOM 1356 C C . ILE A 1 168 ? 24.697 -3.460 -19.054 1.00 84.00 168 ILE A C 1
ATOM 1358 O O . ILE A 1 168 ? 24.222 -3.073 -17.983 1.00 84.00 168 ILE A O 1
ATOM 1362 N N . GLY A 1 169 ? 24.424 -4.667 -19.556 1.00 77.88 169 GLY A N 1
ATOM 1363 C CA . GLY A 1 169 ? 23.533 -5.631 -18.914 1.00 77.88 169 GLY A CA 1
ATOM 1364 C C . GLY A 1 169 ? 24.049 -6.091 -17.549 1.00 77.88 169 GLY A C 1
ATOM 1365 O O . GLY A 1 169 ? 23.287 -6.130 -16.582 1.00 77.88 169 GLY A O 1
ATOM 1366 N N . MET A 1 170 ? 25.353 -6.362 -17.435 1.00 85.62 170 MET A N 1
ATOM 1367 C CA . MET A 1 170 ? 25.991 -6.749 -16.173 1.00 85.62 170 MET A CA 1
ATOM 1368 C C . MET A 1 170 ? 26.000 -5.613 -15.154 1.00 85.62 170 MET A C 1
ATOM 1370 O O . MET A 1 170 ? 25.771 -5.872 -13.977 1.00 85.62 170 MET A O 1
ATOM 1374 N N . ILE A 1 171 ? 26.182 -4.358 -15.574 1.00 83.75 171 ILE A N 1
ATOM 1375 C CA . ILE A 1 171 ? 26.035 -3.196 -14.684 1.00 83.75 171 ILE A CA 1
ATOM 1376 C C . ILE A 1 171 ? 24.602 -3.125 -14.137 1.00 83.75 171 ILE A C 1
ATOM 1378 O O . ILE A 1 171 ? 24.418 -3.015 -12.924 1.00 83.75 171 ILE A O 1
ATOM 1382 N N . GLY A 1 172 ? 23.588 -3.267 -15.000 1.00 75.44 172 GLY A N 1
ATOM 1383 C CA . GLY A 1 172 ? 22.180 -3.322 -14.589 1.00 75.44 172 GLY A CA 1
ATOM 1384 C C . GLY A 1 172 ? 21.864 -4.490 -13.647 1.00 75.44 172 GLY A C 1
ATOM 1385 O O . GLY A 1 172 ? 21.116 -4.336 -12.683 1.00 75.44 172 GLY A O 1
ATOM 1386 N N . TRP A 1 173 ? 22.470 -5.655 -13.865 1.00 80.38 173 TRP A N 1
ATOM 1387 C CA . TRP A 1 173 ? 22.291 -6.825 -13.004 1.00 80.38 173 TRP A CA 1
ATOM 1388 C C . TRP A 1 173 ? 23.002 -6.689 -11.647 1.00 80.38 173 TRP A C 1
ATOM 1390 O O . TRP A 1 173 ? 22.429 -7.026 -10.608 1.00 80.38 173 TRP A O 1
ATOM 1400 N N . ILE A 1 174 ? 24.229 -6.157 -11.628 1.00 82.88 174 ILE A N 1
ATOM 1401 C CA . ILE A 1 174 ? 25.010 -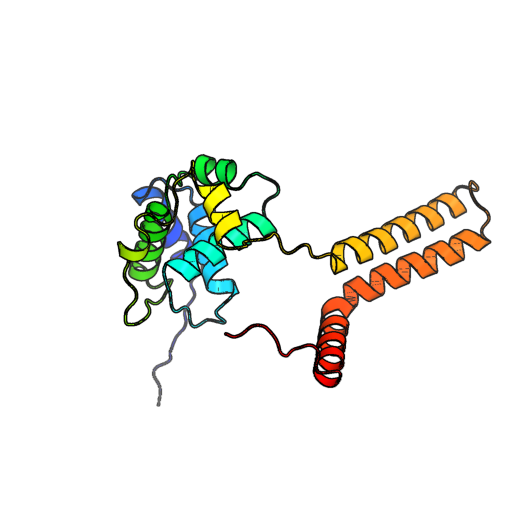5.899 -10.407 1.00 82.88 174 ILE A CA 1
ATOM 1402 C C . ILE A 1 174 ? 24.291 -4.873 -9.533 1.00 82.88 174 ILE A C 1
ATOM 1404 O O . ILE A 1 174 ? 24.165 -5.076 -8.326 1.00 82.88 174 ILE A O 1
ATOM 1408 N N . LEU A 1 175 ? 23.779 -3.797 -10.133 1.00 77.38 175 LEU A N 1
ATOM 1409 C CA . LEU A 1 175 ? 23.003 -2.787 -9.420 1.00 77.38 175 LEU A CA 1
ATOM 1410 C C . LEU A 1 175 ? 21.768 -3.422 -8.753 1.00 77.38 175 LEU A C 1
ATOM 1412 O O . LEU A 1 175 ? 21.601 -3.261 -7.547 1.00 77.38 175 LEU A O 1
ATOM 1416 N N . LEU A 1 176 ? 20.980 -4.238 -9.468 1.00 74.56 176 LEU A N 1
ATOM 1417 C CA . LEU A 1 176 ? 19.829 -4.966 -8.900 1.00 74.56 176 LEU A CA 1
ATOM 1418 C C . LEU A 1 176 ? 20.236 -5.889 -7.746 1.00 74.56 176 LEU A C 1
ATOM 1420 O O . LEU A 1 176 ? 19.626 -5.860 -6.677 1.00 74.56 176 LEU A O 1
ATOM 1424 N N . THR A 1 177 ? 21.267 -6.703 -7.963 1.00 80.12 177 THR A N 1
ATOM 1425 C CA . THR A 1 177 ? 21.682 -7.763 -7.034 1.00 80.12 177 THR A CA 1
ATOM 1426 C C . THR A 1 177 ? 22.285 -7.195 -5.751 1.00 80.12 177 THR A C 1
ATOM 1428 O O . THR A 1 177 ? 22.068 -7.728 -4.664 1.00 80.12 177 THR A O 1
ATOM 1431 N N . PHE A 1 178 ? 23.018 -6.084 -5.850 1.00 81.94 178 PHE A N 1
ATOM 1432 C CA . PHE A 1 178 ? 23.716 -5.470 -4.720 1.00 81.94 178 PHE A CA 1
ATOM 1433 C C . PHE A 1 178 ? 23.064 -4.180 -4.217 1.00 81.94 178 PHE A C 1
ATOM 1435 O O . PHE A 1 178 ? 23.682 -3.466 -3.425 1.00 81.94 178 PHE A O 1
ATOM 1442 N N . LYS A 1 179 ? 21.810 -3.911 -4.608 1.00 76.19 179 LYS A N 1
ATOM 1443 C CA . LYS A 1 179 ? 21.039 -2.718 -4.226 1.00 76.19 179 LYS A CA 1
ATOM 1444 C C . LYS A 1 179 ? 21.202 -2.354 -2.749 1.00 76.19 179 LYS A C 1
ATOM 1446 O O . LYS A 1 179 ? 21.633 -1.250 -2.438 1.00 76.19 179 LYS A O 1
ATOM 1451 N N . SER A 1 180 ? 20.942 -3.296 -1.842 1.00 72.25 180 SER A N 1
ATOM 1452 C CA . SER A 1 180 ? 20.985 -3.048 -0.393 1.00 72.25 180 SER A CA 1
ATOM 1453 C C . SER A 1 180 ? 22.371 -2.630 0.115 1.00 72.25 180 SER A C 1
ATOM 1455 O O . SER A 1 180 ? 22.474 -1.742 0.959 1.00 72.25 180 SER A O 1
ATOM 1457 N N . LYS A 1 181 ? 23.447 -3.220 -0.427 1.00 77.81 181 LYS A N 1
ATOM 1458 C CA . LYS A 1 181 ? 24.837 -2.858 -0.090 1.00 77.81 181 LYS A CA 1
ATOM 1459 C C . LYS A 1 181 ? 25.241 -1.505 -0.675 1.00 77.81 181 LYS A C 1
ATOM 1461 O O . LYS A 1 181 ? 26.045 -0.788 -0.082 1.00 77.81 181 LYS A O 1
ATOM 1466 N N . ILE A 1 182 ? 24.721 -1.170 -1.852 1.00 77.06 182 ILE A N 1
ATOM 1467 C CA . ILE A 1 182 ? 24.975 0.109 -2.515 1.00 77.06 182 ILE A CA 1
ATOM 1468 C C . ILE A 1 182 ? 24.252 1.226 -1.757 1.00 77.06 182 ILE A C 1
ATOM 1470 O O . ILE A 1 182 ? 24.885 2.213 -1.394 1.00 77.06 182 ILE A O 1
ATOM 1474 N N . GLU A 1 183 ? 22.976 1.040 -1.421 1.00 74.88 183 GLU A N 1
ATOM 1475 C CA . GLU A 1 183 ? 22.194 1.991 -0.623 1.00 74.88 183 GLU A CA 1
ATOM 1476 C C . GLU A 1 183 ? 22.802 2.234 0.761 1.00 74.88 183 GLU A C 1
ATOM 1478 O O . GLU A 1 183 ? 22.872 3.380 1.204 1.00 74.88 183 GLU A O 1
ATOM 1483 N N . SER A 1 184 ? 23.288 1.187 1.440 1.00 75.44 184 SER A N 1
ATOM 1484 C CA . SER A 1 184 ? 23.932 1.348 2.747 1.00 75.44 184 SER A CA 1
ATOM 1485 C C . SER A 1 184 ? 25.221 2.166 2.654 1.00 75.44 184 SER A C 1
ATOM 1487 O O . SER A 1 184 ? 25.431 3.064 3.467 1.00 75.44 184 SER A O 1
ATOM 1489 N N . LYS A 1 185 ? 26.058 1.913 1.636 1.00 80.69 185 LYS A N 1
ATOM 1490 C CA . LYS A 1 185 ? 27.290 2.683 1.401 1.00 80.69 185 LYS A CA 1
ATOM 1491 C C . LYS A 1 185 ? 27.003 4.126 1.000 1.00 80.69 185 LYS A C 1
ATOM 1493 O O . LYS A 1 185 ? 27.666 5.030 1.494 1.00 80.69 185 LYS A O 1
ATOM 1498 N N . TRP A 1 186 ? 26.007 4.363 0.148 1.00 77.88 186 TRP A N 1
ATOM 1499 C CA . TRP A 1 186 ? 25.598 5.720 -0.216 1.00 77.88 186 TRP A CA 1
ATOM 1500 C C . TRP A 1 186 ? 25.086 6.501 0.990 1.00 77.88 186 TRP A C 1
ATOM 1502 O O . TRP A 1 186 ? 25.493 7.644 1.175 1.00 77.88 186 TRP A O 1
ATOM 1512 N N . LYS A 1 187 ? 24.266 5.887 1.854 1.00 76.81 187 LYS A N 1
ATOM 1513 C CA . LYS A 1 187 ? 23.835 6.508 3.117 1.00 76.81 187 LYS A CA 1
ATOM 1514 C C . LYS A 1 187 ? 25.020 6.833 4.026 1.00 76.81 187 LYS A C 1
ATOM 1516 O O . LYS A 1 187 ? 25.066 7.920 4.590 1.00 76.81 187 LYS A O 1
ATOM 1521 N N . GLU A 1 188 ? 25.997 5.936 4.135 1.00 80.50 188 GLU A N 1
ATOM 1522 C CA . GLU A 1 188 ? 27.221 6.178 4.906 1.00 80.50 188 GLU A CA 1
ATOM 1523 C C . GLU A 1 188 ? 28.032 7.362 4.348 1.00 80.50 188 GLU A C 1
ATOM 1525 O O . GLU A 1 188 ? 28.475 8.221 5.108 1.00 80.50 188 GLU A O 1
ATOM 1530 N N . ILE A 1 189 ? 28.188 7.444 3.024 1.00 81.19 189 ILE A N 1
ATOM 1531 C CA . ILE A 1 189 ? 28.905 8.532 2.343 1.00 81.19 189 ILE A CA 1
ATOM 1532 C C . ILE A 1 189 ? 28.161 9.865 2.504 1.00 81.19 189 ILE A C 1
ATOM 1534 O O . ILE A 1 189 ? 28.773 10.867 2.865 1.00 81.19 189 ILE A O 1
ATOM 1538 N N . LEU A 1 190 ? 26.840 9.883 2.306 1.00 76.81 190 LEU A N 1
ATOM 1539 C CA . LEU A 1 190 ? 26.004 11.075 2.492 1.00 76.81 190 LEU A CA 1
ATOM 1540 C C . LEU A 1 190 ? 26.023 11.572 3.945 1.00 76.81 190 LEU A C 1
ATOM 1542 O O . LEU A 1 190 ? 26.096 12.780 4.173 1.00 76.81 190 LEU A O 1
ATOM 1546 N N . ASN A 1 191 ? 26.037 10.651 4.916 1.00 80.56 191 ASN A N 1
ATOM 1547 C CA . ASN A 1 191 ? 26.215 10.977 6.331 1.00 80.56 191 ASN A CA 1
ATOM 1548 C C . ASN A 1 191 ? 27.596 11.584 6.610 1.00 80.56 191 ASN A C 1
ATOM 1550 O O . ASN A 1 191 ? 27.688 12.573 7.332 1.00 80.56 191 ASN A O 1
ATOM 1554 N N . LYS A 1 192 ? 28.667 11.044 6.011 1.00 81.31 192 LYS A N 1
ATOM 1555 C CA . LYS A 1 192 ? 30.027 11.602 6.135 1.00 81.31 192 LYS A CA 1
ATOM 1556 C C . LYS A 1 192 ? 30.161 12.989 5.501 1.00 81.31 192 LYS A C 1
ATOM 1558 O O . LYS A 1 192 ? 30.938 13.796 5.996 1.00 81.31 192 LYS A O 1
ATOM 1563 N N . MET A 1 193 ? 29.395 13.282 4.450 1.00 77.56 193 MET A N 1
ATOM 1564 C CA . MET A 1 193 ? 29.368 14.597 3.792 1.00 77.56 193 MET A CA 1
ATOM 1565 C C . MET A 1 193 ? 28.452 15.618 4.491 1.00 77.56 193 MET A C 1
ATOM 1567 O O . MET A 1 193 ? 28.328 16.742 4.016 1.00 77.56 193 MET A O 1
ATOM 1571 N N . GLY A 1 194 ? 27.797 15.254 5.601 1.00 66.38 194 GLY A N 1
ATOM 1572 C CA . GLY A 1 194 ? 26.946 16.169 6.372 1.00 66.38 194 GLY A CA 1
ATOM 1573 C C . GLY A 1 194 ? 25.625 16.554 5.691 1.00 66.38 194 GLY A C 1
ATOM 1574 O O . GLY A 1 194 ? 24.930 17.445 6.170 1.00 66.38 194 GLY A O 1
ATOM 1575 N N . ILE A 1 195 ? 25.249 15.880 4.599 1.00 62.59 195 ILE A N 1
ATOM 1576 C CA . ILE A 1 195 ? 24.058 16.213 3.793 1.00 62.59 195 ILE A CA 1
ATOM 1577 C C . ILE A 1 195 ? 22.760 15.716 4.466 1.00 62.59 195 ILE A C 1
ATOM 1579 O O . ILE A 1 195 ? 21.668 16.185 4.162 1.00 62.59 195 ILE A O 1
ATOM 1583 N N . THR A 1 196 ? 22.847 14.815 5.446 1.00 53.19 196 THR A N 1
ATOM 1584 C CA . THR A 1 196 ? 21.696 14.236 6.167 1.00 53.19 196 THR A CA 1
ATOM 1585 C C . THR A 1 196 ? 21.325 14.963 7.464 1.00 53.19 196 THR A C 1
ATOM 1587 O O . THR A 1 196 ? 20.786 14.358 8.390 1.00 53.19 196 THR A O 1
ATOM 1590 N N . LYS A 1 197 ? 21.537 16.282 7.540 1.00 48.28 197 LYS A N 1
ATOM 1591 C CA . LYS A 1 197 ? 20.895 17.133 8.557 1.00 48.28 197 LYS A CA 1
ATOM 1592 C C . LYS A 1 197 ? 20.042 18.218 7.902 1.00 48.28 197 LYS A C 1
ATOM 1594 O O . LYS A 1 197 ? 20.483 19.350 7.786 1.00 48.28 197 LYS A O 1
ATOM 1599 N N . ALA A 1 198 ? 18.814 17.865 7.515 1.00 44.66 198 ALA A N 1
ATOM 1600 C CA . ALA A 1 198 ? 17.670 18.789 7.487 1.00 44.66 198 ALA A CA 1
ATOM 1601 C C . ALA A 1 198 ? 16.363 18.056 7.124 1.00 44.66 198 ALA A C 1
ATOM 1603 O O . ALA A 1 198 ? 15.931 18.091 5.975 1.00 44.66 198 ALA A O 1
ATOM 1604 N N . ARG A 1 199 ? 15.720 17.397 8.099 1.00 43.00 199 ARG A N 1
ATOM 1605 C CA . ARG A 1 199 ? 14.244 17.320 8.186 1.00 43.00 199 ARG A CA 1
ATOM 1606 C C . ARG A 1 199 ? 13.795 16.707 9.516 1.00 43.00 199 ARG A C 1
ATOM 1608 O O . ARG A 1 199 ? 13.248 15.616 9.563 1.00 43.00 199 ARG A O 1
ATOM 1615 N N . THR A 1 200 ? 14.038 17.436 10.597 1.00 36.31 200 THR A N 1
ATOM 1616 C CA . THR A 1 200 ? 13.247 17.342 11.832 1.00 36.31 200 THR A CA 1
ATOM 1617 C C . THR A 1 200 ? 13.255 18.719 12.477 1.00 36.31 200 THR A C 1
ATOM 1619 O O . THR A 1 200 ? 14.178 19.057 13.219 1.00 36.31 200 THR A O 1
ATOM 1622 N N . SER A 1 201 ? 12.254 19.510 12.115 1.00 33.59 201 SER A N 1
ATOM 1623 C CA . SER A 1 201 ? 11.653 20.575 12.918 1.00 33.59 201 SER A CA 1
ATOM 1624 C C . SER A 1 201 ? 10.291 20.852 12.306 1.00 33.59 201 SER A C 1
ATOM 1626 O O . SER A 1 201 ? 10.292 21.282 11.128 1.00 33.59 201 SER A O 1
#

Radius of gyration: 22.88 Å; chains: 1; bounding box: 51×42×72 Å